Protein AF-A0AA43M7R0-F1 (afdb_monomer)

Secondary structure (DSSP, 8-state):
-----EEEEEEEEEEE-HHHHHHHHHHHHHTT-EEEEEE-SSEEEEEEEETTEEEEEEEEEETTEEEEEEEEEE--HHHHHHHHHHHHHTT-EEEEEEEETTEEEEEEEETTEEEEEEEEETTEEEEEEEPPPSS-HHHHHHHHT--HHHHHHHHHHHHHHHHHHHHHHHHHHT-HHHHHHHHHHHHHHHHHHHHH--

Solvent-accessible surface area (backbone atoms only — not comparable to full-atom values): 10760 Å² total; per-residue (Å²): 141,89,71,82,50,39,34,35,34,36,69,28,40,40,68,36,48,72,65,50,55,54,49,50,54,52,52,44,45,72,77,65,44,55,72,51,72,54,75,58,100,54,38,40,38,40,36,40,48,55,91,93,47,72,49,74,51,53,25,38,58,50,100,85,32,32,33,40,62,46,74,46,80,39,63,47,63,69,61,44,54,49,51,52,50,48,31,38,78,56,39,11,33,30,37,40,37,40,46,49,101,69,35,36,42,38,37,37,30,50,65,33,36,76,42,32,32,35,40,35,47,83,92,46,76,44,80,78,44,66,64,70,73,97,58,53,73,66,55,51,50,50,58,72,71,52,56,63,66,60,51,51,50,52,52,52,50,53,55,47,52,59,41,51,51,52,31,52,54,20,64,75,69,67,39,66,67,54,35,53,55,35,51,56,50,50,59,50,51,54,56,50,49,60,56,73,78,98

pLDDT: mean 89.57, std 9.13, range [34.16, 97.25]

Sequence (198 aa):
MNKNDEVEYCNLELRFDRQDIQNLIKDLIKEGYSLYWSENETVFLISVRTGRKLVKLRFQQIKDGYKLVGDYMIRDARLSEWMEKLIGDMRGHAVVKRFRDRQIIIENIMFGEVIRLVEISGYQQRVLYQKGPLLTDQELTKLFYSVEGEERIRQRRVEVDEELDRLNEALQSGDTALMEACRVKLAGLSRELNRLEW

Mean predicted aligned error: 12.35 Å

Nearest PDB structures (foldseek):
  3c6k-assembly1_A  TM=4.507E-01  e=2.266E-02  Homo sapiens
  3c6k-assembly2_D  TM=4.488E-01  e=1.719E-02  Homo sapiens
  6cnn-assembly1_A  TM=8.441E-01  e=2.102E+00  Homo sapiens
  3c6k-assembly1_B  TM=4.150E-01  e=3.525E-02  Homo sapiens
  6o09-assembly1_H-3  TM=2.732E-01  e=1.989E+00  Arabidopsis thaliana

Radius of gyration: 28.92 Å; Cα contacts (8 Å, |Δi|>4): 293; chains: 1; bounding box: 64×52×74 Å

Structure (mmCIF, N/CA/C/O backbone):
data_AF-A0AA43M7R0-F1
#
_entry.id   AF-A0AA43M7R0-F1
#
loop_
_atom_site.group_PDB
_atom_site.id
_atom_site.type_symbol
_atom_site.label_atom_id
_atom_site.label_alt_id
_atom_site.label_comp_id
_atom_site.label_asym_id
_atom_site.label_entity_id
_atom_site.label_seq_id
_atom_site.pdbx_PDB_ins_code
_atom_site.Cartn_x
_atom_site.Cartn_y
_atom_site.Cartn_z
_atom_site.occupancy
_atom_site.B_iso_or_equiv
_atom_site.auth_seq_id
_atom_site.auth_comp_id
_atom_site.auth_asym_id
_atom_site.auth_atom_id
_atom_site.pdbx_PDB_model_num
ATOM 1 N N . MET A 1 1 ? 29.981 -0.756 -11.822 1.00 34.16 1 MET A N 1
ATOM 2 C CA . MET A 1 1 ? 29.436 -2.026 -11.302 1.00 34.16 1 MET A CA 1
ATOM 3 C C . MET A 1 1 ? 28.169 -2.312 -12.098 1.00 34.16 1 MET A C 1
ATOM 5 O O . MET A 1 1 ? 27.123 -1.786 -11.764 1.00 34.16 1 MET A O 1
ATOM 9 N N . ASN A 1 2 ? 28.303 -2.985 -13.245 1.00 40.34 2 ASN A N 1
ATOM 10 C CA . ASN A 1 2 ? 27.214 -3.207 -14.204 1.00 40.34 2 ASN A CA 1
ATOM 1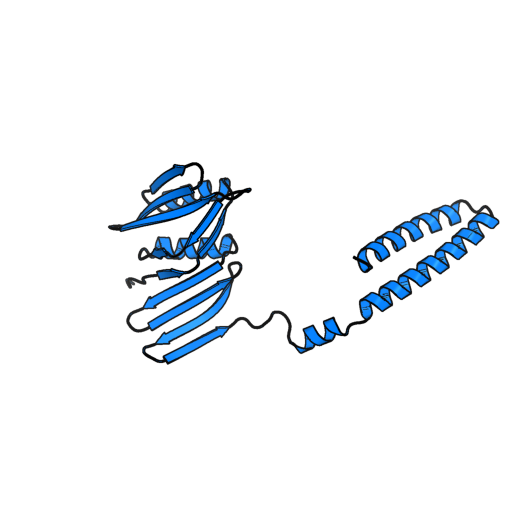1 C C . ASN A 1 2 ? 26.748 -4.659 -14.085 1.00 40.34 2 ASN A C 1
ATOM 13 O O . ASN A 1 2 ? 27.443 -5.558 -14.554 1.00 40.34 2 ASN A O 1
ATOM 17 N N . LYS A 1 3 ? 25.584 -4.881 -13.480 1.00 44.84 3 LYS A N 1
ATOM 18 C CA . LYS A 1 3 ? 24.785 -6.083 -13.712 1.00 44.84 3 LYS A CA 1
ATOM 19 C C . LYS A 1 3 ? 23.426 -5.612 -14.205 1.00 44.84 3 LYS A C 1
ATOM 21 O O . LYS A 1 3 ? 22.840 -4.704 -13.625 1.00 44.84 3 LYS A O 1
ATOM 26 N N . ASN A 1 4 ? 22.994 -6.169 -15.332 1.00 51.75 4 ASN A N 1
ATOM 27 C CA . ASN A 1 4 ? 21.640 -6.013 -15.844 1.00 51.75 4 ASN A CA 1
ATOM 28 C C . ASN A 1 4 ? 20.695 -6.732 -14.873 1.00 51.75 4 ASN A C 1
ATOM 30 O O . ASN A 1 4 ? 20.294 -7.862 -15.139 1.00 51.75 4 ASN A O 1
ATOM 34 N N . ASP A 1 5 ? 20.407 -6.111 -13.733 1.00 69.06 5 ASP A N 1
ATOM 35 C CA . ASP A 1 5 ? 19.387 -6.587 -12.810 1.00 69.06 5 ASP A CA 1
ATOM 36 C C . ASP A 1 5 ? 18.040 -6.285 -13.484 1.00 69.06 5 ASP A C 1
ATOM 38 O O . ASP A 1 5 ? 17.561 -5.153 -13.512 1.00 69.06 5 ASP A O 1
ATOM 42 N N . GLU A 1 6 ? 17.482 -7.295 -14.149 1.00 86.81 6 GLU A N 1
ATOM 43 C CA . GLU A 1 6 ? 16.109 -7.249 -14.638 1.00 86.81 6 GLU A CA 1
ATOM 44 C C . GLU A 1 6 ? 15.188 -7.397 -13.428 1.00 86.81 6 GLU A C 1
ATOM 46 O O . GLU A 1 6 ? 15.349 -8.319 -12.620 1.00 86.81 6 GLU A O 1
ATOM 51 N N . VAL A 1 7 ? 14.251 -6.461 -13.291 1.00 93.44 7 VAL A N 1
ATOM 52 C CA . VAL A 1 7 ? 13.295 -6.435 -12.189 1.00 93.44 7 VAL A CA 1
ATOM 53 C C . VAL A 1 7 ? 11.891 -6.565 -12.755 1.00 93.44 7 VAL A C 1
ATOM 55 O O . VAL A 1 7 ? 11.470 -5.810 -13.635 1.00 93.44 7 VAL A O 1
ATOM 58 N N . GLU A 1 8 ? 11.175 -7.568 -12.268 1.00 95.00 8 GLU A N 1
ATOM 59 C CA . GLU A 1 8 ? 9.773 -7.800 -12.576 1.00 95.00 8 GLU A CA 1
ATOM 60 C C . GLU A 1 8 ? 8.930 -7.396 -11.367 1.00 95.00 8 GLU A C 1
ATOM 62 O O . GLU A 1 8 ? 9.109 -7.909 -10.266 1.00 95.00 8 GLU A O 1
ATOM 67 N N . TYR A 1 9 ? 8.000 -6.479 -11.582 1.00 96.00 9 TYR A N 1
ATOM 68 C CA . TYR A 1 9 ? 6.977 -6.089 -10.626 1.00 96.00 9 TYR A CA 1
ATOM 69 C C . TYR A 1 9 ? 5.710 -6.842 -11.004 1.00 96.00 9 TYR A C 1
ATOM 71 O O . TYR A 1 9 ? 5.153 -6.578 -12.065 1.00 96.00 9 TYR A O 1
ATOM 79 N N . CYS A 1 10 ? 5.269 -7.776 -10.170 1.00 95.81 10 CYS A N 1
ATOM 80 C CA . CYS A 1 10 ? 4.019 -8.504 -10.354 1.00 95.81 10 CYS A CA 1
ATOM 81 C C . CYS A 1 10 ? 2.943 -7.982 -9.407 1.00 95.81 10 CYS A C 1
ATOM 83 O O . CYS A 1 10 ? 3.246 -7.625 -8.265 1.00 95.81 10 CYS A O 1
ATOM 85 N N . ASN A 1 11 ? 1.684 -8.016 -9.850 1.00 94.12 11 ASN A N 1
ATOM 86 C CA . ASN A 1 11 ? 0.530 -7.557 -9.071 1.00 94.12 11 ASN A CA 1
ATOM 87 C C . ASN A 1 11 ? 0.761 -6.165 -8.462 1.00 94.12 11 ASN A C 1
ATOM 89 O O . ASN A 1 11 ? 0.397 -5.919 -7.311 1.00 94.12 11 ASN A O 1
ATOM 93 N N . LEU A 1 12 ? 1.416 -5.275 -9.217 1.00 96.00 12 LEU A N 1
ATOM 94 C CA . LEU A 1 12 ? 1.645 -3.911 -8.770 1.00 96.00 12 LEU A CA 1
ATOM 95 C C . LEU A 1 12 ? 0.286 -3.244 -8.581 1.00 96.00 12 LEU A C 1
ATOM 97 O O . LEU A 1 12 ? -0.546 -3.282 -9.484 1.00 96.00 12 LEU A O 1
ATOM 101 N N . GLU A 1 13 ? 0.077 -2.626 -7.429 1.00 95.31 13 GLU A N 1
ATOM 102 C CA . GLU A 1 13 ? -1.087 -1.809 -7.131 1.00 95.31 13 GLU A CA 1
ATOM 103 C C . GLU A 1 13 ? -0.632 -0.523 -6.448 1.00 95.31 13 GLU A C 1
ATOM 105 O O . GLU A 1 13 ? -0.168 -0.530 -5.306 1.00 95.31 13 GLU A O 1
ATOM 110 N N . LEU A 1 14 ? -0.803 0.586 -7.166 1.00 95.19 14 LEU A N 1
ATOM 111 C CA . LEU A 1 14 ? -0.555 1.938 -6.677 1.00 95.19 14 LEU A CA 1
ATOM 112 C C . LEU A 1 14 ? -1.767 2.818 -6.972 1.00 95.19 14 LEU A C 1
ATOM 114 O O . LEU A 1 14 ? -2.387 2.693 -8.033 1.00 95.19 14 LEU A O 1
ATOM 118 N N . ARG A 1 15 ? -2.105 3.703 -6.034 1.00 94.50 15 ARG A N 1
ATOM 119 C CA . ARG A 1 15 ? -3.196 4.675 -6.164 1.00 94.50 15 ARG A CA 1
ATOM 120 C C . ARG A 1 15 ? -2.611 6.073 -6.220 1.00 94.50 15 ARG A C 1
ATOM 122 O O . A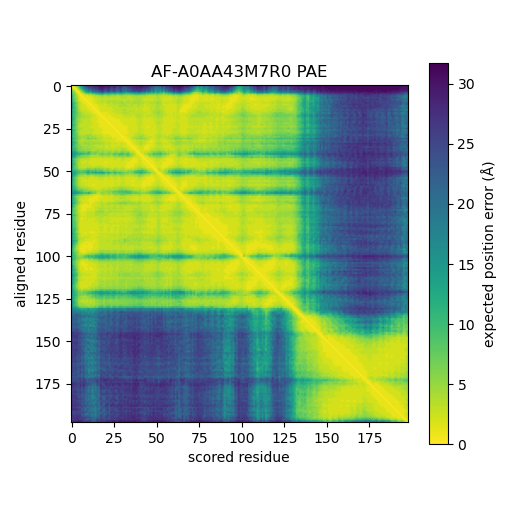RG A 1 15 ? -1.690 6.364 -5.474 1.00 94.50 15 ARG A O 1
ATOM 129 N N . PHE A 1 16 ? -3.162 6.895 -7.097 1.00 93.69 16 PHE A N 1
ATOM 130 C CA . PHE A 1 16 ? -2.693 8.240 -7.391 1.00 93.69 16 PHE A CA 1
ATOM 131 C C . PHE A 1 16 ? -3.886 9.180 -7.419 1.00 93.69 16 PHE A C 1
ATOM 133 O O . PHE A 1 16 ? -4.934 8.832 -7.972 1.00 93.69 16 PHE A O 1
ATOM 140 N N . ASP A 1 17 ? -3.711 10.389 -6.914 1.00 93.12 17 ASP A N 1
ATOM 141 C CA . ASP A 1 17 ? -4.549 11.506 -7.315 1.00 93.12 17 ASP A CA 1
ATOM 142 C C . ASP A 1 17 ? -4.031 12.135 -8.632 1.00 93.12 17 ASP A C 1
ATOM 144 O O . ASP A 1 17 ? -3.088 11.660 -9.280 1.00 93.12 17 ASP A O 1
ATOM 148 N N . ARG A 1 18 ? -4.684 13.207 -9.094 1.00 90.62 18 ARG A N 1
ATOM 149 C CA . ARG A 1 18 ? -4.266 13.911 -10.318 1.00 90.62 18 ARG A CA 1
ATOM 150 C C . ARG A 1 18 ? -2.919 14.623 -10.145 1.00 90.62 18 ARG A C 1
ATOM 152 O O . ARG A 1 18 ? -2.161 14.715 -11.114 1.00 90.62 18 ARG A O 1
ATOM 159 N N . GLN A 1 19 ? -2.642 15.155 -8.958 1.00 92.25 19 GLN A N 1
ATOM 160 C CA . GLN A 1 19 ? -1.407 15.868 -8.650 1.00 92.25 19 GLN A CA 1
ATOM 161 C C . GLN A 1 19 ? -0.218 14.903 -8.637 1.00 92.25 19 GLN A C 1
ATOM 163 O O . GLN A 1 19 ? 0.838 15.236 -9.177 1.00 92.25 19 GLN A O 1
ATOM 168 N N . ASP A 1 20 ? -0.413 13.693 -8.123 1.00 92.25 20 ASP A N 1
ATOM 169 C CA . ASP A 1 20 ? 0.579 12.632 -8.102 1.00 92.25 20 ASP A CA 1
ATOM 170 C C . ASP A 1 20 ? 1.010 12.253 -9.516 1.00 92.25 20 ASP A C 1
ATOM 172 O O . ASP A 1 20 ? 2.205 12.194 -9.782 1.00 92.25 20 ASP A O 1
ATOM 176 N N . ILE A 1 21 ? 0.077 12.085 -10.466 1.00 92.19 21 ILE A N 1
ATOM 177 C CA . ILE A 1 21 ? 0.427 11.823 -11.876 1.00 92.19 21 ILE A CA 1
ATOM 178 C C . ILE A 1 21 ? 1.248 12.972 -12.473 1.00 92.19 21 ILE A C 1
ATOM 180 O O . ILE A 1 21 ? 2.206 12.740 -13.213 1.00 92.19 21 ILE A O 1
ATOM 184 N N . GLN A 1 22 ? 0.898 14.224 -12.176 1.00 92.38 22 GLN A N 1
ATOM 185 C CA . GLN A 1 22 ? 1.671 15.364 -12.673 1.00 92.38 22 GLN A CA 1
ATOM 186 C C . GLN A 1 22 ? 3.082 15.395 -12.079 1.00 92.38 22 GLN A C 1
ATOM 188 O O . GLN A 1 22 ? 4.042 15.677 -12.799 1.00 92.38 22 GLN A O 1
ATOM 193 N N . ASN A 1 23 ? 3.211 15.102 -10.785 1.00 92.69 23 ASN A N 1
ATOM 194 C CA . ASN A 1 23 ? 4.498 15.008 -10.104 1.00 92.69 23 ASN A CA 1
ATOM 195 C C . ASN A 1 23 ? 5.326 13.851 -10.673 1.00 92.69 23 ASN A C 1
ATOM 197 O O . ASN A 1 23 ? 6.484 14.053 -11.018 1.00 92.69 23 ASN A O 1
ATOM 201 N N . LEU A 1 24 ? 4.695 12.703 -10.922 1.00 91.69 24 LEU A N 1
ATOM 202 C CA . LEU A 1 24 ? 5.290 11.537 -11.569 1.00 91.69 24 LEU A CA 1
ATOM 203 C C . LEU A 1 24 ? 5.946 11.894 -12.908 1.00 91.69 24 LEU A C 1
ATOM 205 O O . LEU A 1 24 ? 7.096 11.544 -13.165 1.00 91.69 24 LEU A O 1
ATOM 209 N N . ILE A 1 25 ? 5.218 12.612 -13.768 1.00 93.00 25 ILE A N 1
ATOM 210 C CA . ILE A 1 25 ? 5.717 13.045 -15.079 1.00 93.00 25 ILE A CA 1
ATOM 211 C C . ILE A 1 25 ? 6.896 14.009 -14.907 1.00 93.00 25 ILE A C 1
ATOM 213 O O . ILE A 1 25 ? 7.907 13.862 -15.595 1.00 93.00 25 ILE A O 1
ATOM 217 N N . LYS A 1 26 ? 6.793 14.976 -13.985 1.00 93.81 26 LYS A N 1
ATOM 218 C CA . LYS A 1 26 ? 7.876 15.930 -13.696 1.00 93.81 26 LYS A CA 1
ATOM 219 C C . LYS A 1 26 ? 9.136 15.223 -13.205 1.00 93.81 26 LYS A C 1
ATOM 221 O O . LYS A 1 26 ? 10.218 15.536 -13.697 1.00 93.81 26 LYS A O 1
ATOM 22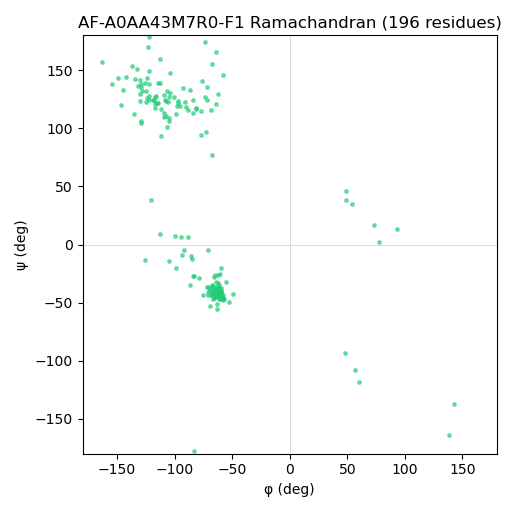6 N N . ASP A 1 27 ? 8.997 14.272 -12.289 1.00 91.50 27 ASP A N 1
ATOM 227 C CA . ASP A 1 27 ? 10.116 13.523 -11.723 1.00 91.50 27 ASP A CA 1
ATOM 228 C C . ASP A 1 27 ? 10.802 12.674 -12.793 1.00 91.50 27 ASP A C 1
ATOM 230 O O . ASP A 1 27 ? 12.019 12.741 -12.947 1.00 91.50 27 ASP A O 1
ATOM 234 N N . LEU A 1 28 ? 10.032 11.967 -13.624 1.00 91.81 28 LEU A N 1
ATOM 235 C CA . LEU A 1 28 ? 10.583 11.198 -14.740 1.00 91.81 28 LEU A CA 1
ATOM 236 C C . LEU A 1 28 ? 11.323 12.089 -15.761 1.00 91.81 28 LEU A C 1
ATOM 238 O O . LEU A 1 28 ? 12.385 11.708 -16.253 1.00 91.81 28 LEU A O 1
ATOM 242 N N . ILE A 1 29 ? 10.812 13.287 -16.068 1.00 92.19 29 ILE A N 1
ATOM 243 C CA . ILE A 1 29 ? 11.517 14.247 -16.940 1.00 92.19 29 ILE A CA 1
ATOM 244 C C . ILE A 1 29 ? 12.804 14.740 -16.271 1.00 92.19 29 ILE A C 1
ATOM 246 O O . ILE A 1 29 ? 13.839 14.831 -16.932 1.00 92.19 29 ILE A O 1
ATOM 250 N N . LYS A 1 30 ? 12.759 15.043 -14.969 1.00 91.88 30 LYS A N 1
ATOM 251 C CA . LYS A 1 30 ? 13.912 15.518 -14.191 1.00 91.88 30 LYS A CA 1
ATOM 252 C C . LYS A 1 30 ? 15.034 14.477 -14.128 1.00 91.88 30 LYS A C 1
ATOM 254 O O . LYS A 1 30 ? 16.200 14.847 -14.224 1.00 91.88 30 LYS A O 1
ATOM 259 N N . GLU A 1 31 ? 14.682 13.197 -14.050 1.00 87.44 31 GLU A N 1
ATOM 260 C CA . GLU A 1 31 ? 15.613 12.062 -14.149 1.00 87.44 31 GLU A CA 1
ATOM 261 C C . GLU A 1 31 ? 16.168 11.844 -15.575 1.00 87.44 31 GLU A C 1
ATOM 263 O O . GLU A 1 31 ? 17.059 11.019 -15.793 1.00 87.44 31 GLU A O 1
ATOM 268 N N . GLY A 1 32 ? 15.682 12.612 -16.558 1.00 89.62 32 GLY A N 1
ATOM 269 C CA . GLY A 1 32 ? 16.186 12.639 -17.930 1.00 89.62 32 GLY A CA 1
ATOM 270 C C . GLY A 1 32 ? 15.459 11.704 -18.897 1.00 89.62 32 GLY A C 1
ATOM 271 O O . GLY A 1 32 ? 15.951 11.474 -20.006 1.00 89.62 32 GLY A O 1
ATOM 272 N N . TYR A 1 33 ? 14.298 11.155 -18.524 1.00 92.88 33 TYR A N 1
ATOM 273 C CA . TYR A 1 33 ? 13.533 10.297 -19.426 1.00 92.88 33 TYR A CA 1
ATOM 274 C C . TYR A 1 33 ? 12.790 11.096 -20.494 1.00 92.88 33 TYR A C 1
ATOM 276 O O . TYR A 1 33 ? 12.175 12.130 -20.241 1.00 92.88 33 TYR A O 1
ATOM 284 N N . SER A 1 34 ? 12.774 10.548 -21.710 1.00 92.44 34 SER A N 1
ATOM 285 C CA . SER A 1 34 ? 11.848 10.983 -22.755 1.00 92.44 34 SER A CA 1
ATOM 286 C C . SER A 1 34 ? 10.514 10.264 -22.583 1.00 92.44 34 SER A C 1
ATOM 288 O O . SER A 1 34 ? 10.470 9.028 -22.569 1.00 92.44 34 SER A O 1
ATOM 290 N N . LEU A 1 35 ? 9.437 11.038 -22.475 1.00 94.56 35 LEU A N 1
ATOM 291 C CA . LEU A 1 35 ? 8.097 10.542 -22.185 1.00 94.56 35 LEU A CA 1
ATOM 292 C C . LEU A 1 35 ? 7.113 10.932 -23.285 1.00 94.56 35 LEU A C 1
ATOM 294 O O . LEU A 1 35 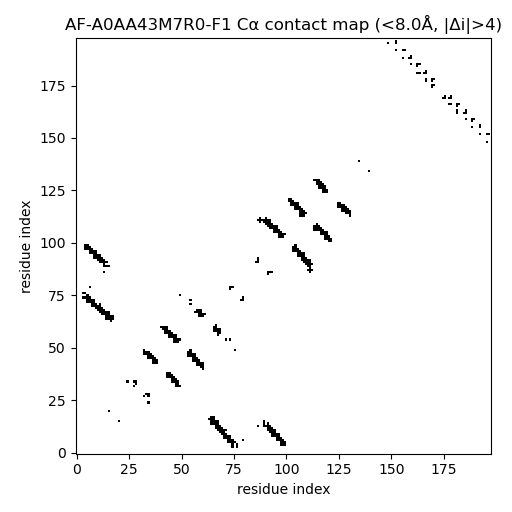? 7.221 11.997 -23.887 1.00 94.56 35 LEU A O 1
ATOM 298 N N . TYR A 1 36 ? 6.112 10.086 -23.483 1.00 94.62 36 TYR A N 1
ATOM 299 C CA . TYR A 1 36 ? 4.879 10.423 -24.184 1.00 94.62 36 TYR A CA 1
ATOM 300 C C . TYR A 1 36 ? 3.707 9.992 -23.310 1.00 94.62 36 TYR A C 1
ATOM 302 O O . TYR A 1 36 ? 3.734 8.882 -22.779 1.00 94.62 36 TYR A O 1
ATOM 310 N N . TRP A 1 37 ? 2.681 10.826 -23.166 1.00 94.56 37 TRP A N 1
ATOM 311 C CA . TRP A 1 37 ? 1.471 10.442 -22.449 1.00 94.56 37 TRP A CA 1
ATOM 312 C C . TRP A 1 37 ? 0.212 10.802 -23.228 1.00 94.56 37 TRP A C 1
ATOM 314 O O . TRP A 1 37 ? 0.193 11.750 -24.013 1.00 94.56 37 TRP A O 1
ATOM 324 N N . SER A 1 38 ? -0.836 10.019 -23.005 1.00 93.44 38 SER A N 1
ATOM 325 C CA . SER A 1 38 ? -2.161 10.215 -23.588 1.00 93.44 38 SER A CA 1
ATOM 326 C C . SER A 1 38 ? -3.223 9.857 -22.559 1.00 93.44 38 SER A C 1
ATOM 328 O O . SER A 1 38 ? -3.047 8.912 -21.787 1.00 93.44 38 SER A O 1
ATOM 330 N N . GLU A 1 39 ? -4.328 10.587 -22.567 1.00 92.94 39 GLU A N 1
ATOM 331 C CA . GLU A 1 39 ? -5.453 10.375 -21.662 1.00 92.94 39 GLU A CA 1
ATOM 332 C C . GLU A 1 39 ? -6.732 10.174 -22.474 1.00 92.94 39 GLU A C 1
ATOM 334 O O . GLU A 1 39 ? -7.024 10.946 -23.387 1.00 92.94 39 GLU A O 1
ATOM 339 N N . ASN A 1 40 ? -7.476 9.131 -22.117 1.00 91.12 40 ASN A N 1
ATOM 340 C CA . ASN A 1 40 ? -8.799 8.817 -22.642 1.00 91.12 40 ASN A CA 1
ATOM 341 C C . ASN A 1 40 ? -9.789 8.759 -21.459 1.00 91.12 40 ASN A C 1
ATOM 343 O O . ASN A 1 40 ? -9.375 8.849 -20.307 1.00 91.12 40 ASN A O 1
ATOM 347 N N . GLU A 1 41 ? -11.080 8.519 -21.717 1.00 86.12 41 GLU A N 1
ATOM 348 C CA . GLU A 1 41 ? -12.136 8.518 -20.680 1.00 86.12 41 GLU A CA 1
ATOM 349 C C . GLU A 1 41 ? -11.953 7.502 -19.538 1.00 86.12 41 GLU A C 1
ATOM 351 O O . GLU A 1 41 ? -12.578 7.642 -18.495 1.00 86.12 41 GLU A O 1
ATOM 356 N N . THR A 1 42 ? -11.154 6.449 -19.726 1.00 89.44 42 THR A N 1
ATOM 357 C CA . THR A 1 42 ? -10.989 5.382 -18.719 1.00 89.44 42 THR A CA 1
ATOM 358 C C . THR A 1 42 ? -9.540 5.121 -18.333 1.00 89.44 42 THR A C 1
ATOM 360 O O . THR A 1 42 ? -9.274 4.403 -17.365 1.00 89.44 42 THR A O 1
ATOM 363 N N . VAL A 1 43 ? -8.583 5.655 -19.096 1.00 92.88 43 VAL A N 1
ATOM 364 C CA . VAL A 1 43 ? -7.170 5.294 -18.982 1.00 92.88 43 VAL A CA 1
ATOM 365 C C . VAL A 1 43 ? -6.285 6.503 -19.240 1.00 92.88 43 VAL A C 1
ATOM 367 O O . VAL A 1 43 ? -6.414 7.178 -20.259 1.00 92.88 43 VAL A O 1
ATOM 370 N N . PHE A 1 44 ? -5.305 6.684 -18.362 1.00 94.50 44 PHE A N 1
ATOM 371 C CA . PHE A 1 44 ? -4.151 7.546 -18.572 1.00 94.50 44 PHE A CA 1
ATOM 372 C C . PHE A 1 44 ? -2.933 6.662 -18.862 1.00 94.50 44 PHE A C 1
ATOM 374 O O . PHE A 1 44 ? -2.637 5.725 -18.121 1.00 94.50 44 PHE A O 1
ATOM 381 N N . LEU A 1 45 ? -2.230 6.906 -19.963 1.00 94.88 45 LEU A N 1
ATOM 382 C CA . LEU A 1 45 ? -1.089 6.100 -20.398 1.00 94.88 45 LEU A CA 1
ATOM 383 C C . LEU A 1 45 ? 0.176 6.951 -20.387 1.00 94.88 45 LEU A C 1
ATOM 385 O O . LEU A 1 45 ? 0.212 7.982 -21.049 1.00 94.88 45 LEU A O 1
ATOM 389 N N . ILE A 1 46 ? 1.232 6.481 -19.721 1.00 95.06 46 ILE A N 1
ATOM 390 C CA . ILE A 1 46 ? 2.572 7.080 -19.780 1.00 95.06 46 ILE A CA 1
ATOM 391 C C . ILE A 1 46 ? 3.523 6.079 -20.417 1.00 95.06 46 ILE A C 1
ATOM 393 O O . ILE A 1 46 ? 3.706 4.965 -19.938 1.00 95.06 46 ILE A O 1
ATOM 397 N N . SER A 1 47 ? 4.147 6.484 -21.510 1.00 95.12 47 SER A N 1
ATOM 398 C CA . SER A 1 47 ? 5.161 5.716 -22.217 1.00 95.12 47 SER A CA 1
ATOM 399 C C . SER A 1 47 ? 6.541 6.301 -21.924 1.00 95.12 47 SER A C 1
ATOM 401 O O . SER A 1 47 ? 6.870 7.385 -22.402 1.00 95.12 47 SER A O 1
ATOM 403 N N . VAL A 1 48 ? 7.342 5.575 -21.146 1.00 94.12 48 VAL A N 1
ATOM 404 C CA . VAL A 1 48 ? 8.702 5.940 -20.729 1.00 94.12 48 VAL A CA 1
ATOM 405 C C . VAL A 1 48 ? 9.714 5.267 -21.649 1.00 94.12 48 VAL A C 1
ATOM 407 O O . VAL A 1 48 ? 9.738 4.038 -21.764 1.00 94.12 48 VAL A O 1
ATOM 410 N N . ARG A 1 49 ? 10.566 6.044 -22.323 1.00 91.94 49 ARG A N 1
ATOM 411 C CA . ARG A 1 49 ? 11.631 5.487 -23.165 1.00 91.94 49 ARG A CA 1
ATOM 412 C C . ARG A 1 49 ? 12.857 5.154 -22.318 1.00 91.94 49 ARG A C 1
ATOM 414 O O . ARG A 1 49 ? 13.548 6.051 -21.850 1.00 91.94 49 ARG A O 1
ATOM 421 N N . THR A 1 50 ? 13.166 3.867 -22.196 1.00 86.31 50 THR A N 1
ATOM 422 C CA . THR A 1 50 ? 14.344 3.351 -21.484 1.00 86.31 50 THR A CA 1
ATOM 423 C C . THR A 1 50 ? 15.311 2.726 -22.490 1.00 86.31 50 THR A C 1
ATOM 425 O O . THR A 1 50 ? 15.163 1.564 -22.896 1.00 86.31 50 THR A O 1
ATOM 428 N N . GLY A 1 51 ? 16.274 3.512 -22.976 1.00 81.88 51 GLY A N 1
ATOM 429 C CA . GLY A 1 51 ? 17.210 3.086 -24.020 1.00 81.88 51 GLY A CA 1
ATOM 430 C C . GLY A 1 51 ? 16.498 2.621 -25.301 1.00 81.88 51 GLY A C 1
ATOM 431 O O . GLY A 1 51 ? 15.959 3.432 -26.058 1.00 81.88 51 GLY A O 1
ATOM 432 N N . ARG A 1 52 ? 16.507 1.302 -25.559 1.00 77.38 52 ARG A N 1
ATOM 433 C CA . ARG A 1 52 ? 15.886 0.673 -26.747 1.00 77.38 52 ARG A CA 1
ATOM 434 C C . ARG A 1 52 ? 14.448 0.186 -26.538 1.00 77.38 52 ARG A C 1
ATOM 436 O O . ARG A 1 52 ? 13.821 -0.226 -27.508 1.00 77.38 52 ARG A O 1
ATOM 443 N N . LYS A 1 53 ? 13.933 0.189 -25.307 1.00 85.62 53 LYS A N 1
ATOM 444 C CA . LYS A 1 53 ? 12.574 -0.275 -24.990 1.00 85.62 53 LYS A CA 1
ATOM 445 C C . LYS A 1 53 ? 11.688 0.888 -24.546 1.00 85.62 53 LYS A C 1
ATOM 447 O O . LYS A 1 53 ? 12.177 1.941 -24.142 1.00 85.62 53 LYS A O 1
ATOM 452 N N . LEU A 1 54 ? 10.380 0.676 -24.642 1.00 90.00 54 LEU A N 1
ATOM 453 C CA . LEU A 1 54 ? 9.354 1.595 -24.167 1.00 90.00 54 LEU A CA 1
ATOM 454 C C . LEU A 1 54 ? 8.561 0.888 -23.065 1.00 90.00 54 LEU A C 1
ATOM 456 O O . LEU A 1 54 ? 7.932 -0.137 -23.331 1.00 90.00 54 LEU A O 1
ATOM 460 N N . VAL A 1 55 ? 8.604 1.422 -21.849 1.00 91.88 55 VAL A N 1
ATOM 461 C CA . VAL A 1 55 ? 7.798 0.943 -20.721 1.00 91.88 55 VAL A CA 1
ATOM 462 C C . VAL A 1 55 ? 6.491 1.726 -20.722 1.00 91.88 55 VAL A C 1
ATOM 464 O O . VAL A 1 55 ? 6.504 2.953 -20.697 1.00 91.88 55 VAL A O 1
ATOM 467 N N . LYS A 1 56 ? 5.356 1.031 -20.796 1.00 93.25 56 LYS A N 1
ATOM 468 C CA . LYS A 1 56 ? 4.026 1.650 -20.855 1.00 93.25 56 LYS A CA 1
ATOM 469 C C . LYS A 1 56 ? 3.314 1.480 -19.518 1.00 93.25 56 LYS A C 1
ATOM 471 O O . LYS A 1 56 ? 2.768 0.414 -19.267 1.00 93.25 56 LYS A O 1
ATOM 476 N N . LEU A 1 57 ? 3.305 2.521 -18.695 1.00 94.12 57 LEU A N 1
ATOM 477 C CA . LEU A 1 57 ? 2.569 2.578 -17.435 1.00 94.12 57 LEU A CA 1
ATOM 478 C C . LEU A 1 57 ? 1.106 2.923 -17.724 1.00 94.12 57 LEU A C 1
ATOM 480 O O . LEU A 1 57 ? 0.816 3.978 -18.294 1.00 94.12 57 LEU A O 1
ATOM 484 N N . ARG A 1 58 ? 0.190 2.014 -17.378 1.00 94.69 58 ARG A N 1
ATOM 485 C CA . ARG A 1 58 ? -1.242 2.153 -17.664 1.00 94.69 58 ARG A CA 1
ATOM 486 C C . ARG A 1 58 ? -2.018 2.406 -16.379 1.00 94.69 58 ARG A C 1
ATOM 488 O O . ARG A 1 58 ? -2.221 1.495 -15.582 1.00 94.69 58 ARG A O 1
ATOM 495 N N . PHE A 1 59 ? -2.514 3.622 -16.236 1.00 95.31 59 PHE A N 1
ATOM 496 C CA . PHE A 1 59 ? -3.313 4.045 -15.100 1.00 95.31 59 PHE A CA 1
ATOM 497 C C . PHE A 1 59 ? -4.792 3.952 -15.463 1.00 95.31 59 PHE A C 1
ATOM 499 O O . PHE A 1 59 ? -5.232 4.542 -16.446 1.00 95.31 59 PHE A O 1
ATOM 506 N N . GLN A 1 60 ? -5.559 3.200 -14.688 1.00 94.56 60 GLN A N 1
ATOM 507 C CA . GLN A 1 60 ? -7.009 3.119 -14.816 1.00 94.56 60 GLN A CA 1
ATOM 508 C C . GLN A 1 60 ? -7.641 4.242 -14.002 1.00 94.56 60 GLN A C 1
ATOM 510 O O . GLN A 1 60 ? -7.262 4.445 -12.848 1.00 94.56 60 GLN A O 1
ATOM 515 N N . GLN A 1 61 ? -8.593 4.963 -14.582 1.00 92.31 61 GLN A N 1
ATOM 516 C CA . GLN A 1 61 ? -9.338 5.979 -13.852 1.00 92.31 61 GLN A CA 1
ATOM 517 C C . GLN A 1 61 ? -10.309 5.315 -12.866 1.00 92.31 61 GLN A C 1
ATOM 519 O O . GLN A 1 61 ? -11.001 4.351 -13.198 1.00 92.31 61 GLN A O 1
ATOM 524 N N . ILE A 1 62 ? -10.352 5.833 -11.643 1.00 91.94 62 ILE A N 1
ATOM 525 C CA . ILE A 1 62 ? -11.291 5.453 -10.582 1.00 91.94 62 ILE A CA 1
ATOM 526 C C . ILE A 1 62 ? -12.061 6.702 -10.128 1.00 91.94 62 ILE A C 1
ATOM 528 O O . ILE A 1 62 ? -11.712 7.811 -10.527 1.00 91.94 62 ILE A O 1
ATOM 532 N N . LYS A 1 63 ? -13.112 6.540 -9.307 1.00 84.06 63 LYS A N 1
ATOM 533 C CA . LYS A 1 63 ? -13.986 7.659 -8.887 1.00 84.06 63 LYS A CA 1
ATOM 534 C C . LYS A 1 63 ? -13.207 8.879 -8.374 1.00 84.06 63 LYS A C 1
ATOM 536 O O . LYS A 1 63 ? -13.516 9.986 -8.790 1.00 84.06 63 LYS A O 1
ATOM 541 N N . ASP A 1 64 ? -12.173 8.643 -7.566 1.00 83.44 64 ASP A N 1
ATOM 542 C CA . ASP A 1 64 ? -11.387 9.693 -6.904 1.00 83.44 64 ASP A CA 1
ATOM 543 C C . ASP A 1 64 ? -9.896 9.654 -7.290 1.00 83.44 64 ASP A C 1
ATOM 545 O O . ASP A 1 64 ? -9.023 9.840 -6.447 1.00 83.44 64 ASP A O 1
ATOM 549 N N . GLY A 1 65 ? -9.578 9.371 -8.560 1.00 91.81 65 GLY A N 1
ATOM 550 C CA . GLY A 1 65 ? -8.199 9.438 -9.056 1.00 91.81 65 GLY A CA 1
ATOM 551 C C . GLY A 1 65 ? -7.848 8.345 -10.055 1.00 91.81 65 GLY A C 1
ATOM 552 O O . GLY A 1 65 ? -8.622 8.025 -10.957 1.00 91.81 65 GLY A O 1
ATOM 553 N N . TYR A 1 66 ? -6.663 7.765 -9.895 1.00 94.31 66 TYR A N 1
ATOM 554 C CA . TYR A 1 66 ? -6.099 6.787 -10.813 1.00 94.31 66 TYR A CA 1
ATOM 555 C C . TYR A 1 66 ? -5.451 5.620 -10.077 1.00 94.31 66 TYR A C 1
ATOM 557 O O . TYR A 1 66 ? -4.961 5.743 -8.956 1.00 94.31 66 TYR A O 1
ATOM 565 N N . LYS A 1 67 ? -5.408 4.469 -10.742 1.00 94.44 67 LYS A N 1
ATOM 566 C CA . LYS A 1 67 ? -4.788 3.254 -10.225 1.00 94.44 67 LYS A CA 1
ATOM 567 C C . LYS A 1 67 ? -3.831 2.667 -11.255 1.00 94.44 67 LYS A C 1
ATOM 569 O O . LYS A 1 67 ? -4.246 2.360 -12.370 1.00 94.44 67 LYS A O 1
ATOM 574 N N . LEU A 1 68 ? -2.569 2.472 -10.889 1.00 95.25 68 LEU A N 1
ATOM 575 C CA . LEU A 1 68 ? -1.625 1.691 -11.688 1.00 95.25 68 LEU A CA 1
ATOM 576 C C . LEU A 1 68 ? -1.739 0.233 -11.256 1.00 95.25 68 LEU A C 1
ATOM 578 O O . LEU A 1 68 ? -1.449 -0.086 -10.103 1.00 95.25 68 LEU A O 1
ATOM 582 N N . VAL A 1 69 ? -2.180 -0.629 -12.175 1.00 93.50 69 VAL A N 1
ATOM 583 C CA . VAL A 1 69 ? -2.286 -2.073 -11.933 1.00 93.50 69 VAL A CA 1
ATOM 584 C C . VAL A 1 69 ? -1.619 -2.859 -13.040 1.00 93.50 69 VAL A C 1
ATOM 586 O O . VAL A 1 69 ? -1.789 -2.535 -14.217 1.00 93.50 69 VAL A O 1
ATOM 589 N N . GLY A 1 70 ? -0.900 -3.909 -12.661 1.00 92.81 70 GLY A N 1
ATOM 590 C CA . GLY A 1 70 ? -0.451 -4.946 -13.581 1.00 92.81 70 GLY A CA 1
ATOM 591 C C . GLY A 1 70 ? 0.976 -5.394 -13.329 1.00 92.81 70 GLY A C 1
ATOM 592 O O . GLY A 1 70 ? 1.558 -5.113 -12.282 1.00 92.81 70 GLY A O 1
ATOM 593 N N . ASP A 1 71 ? 1.520 -6.075 -14.332 1.00 95.19 71 ASP A N 1
ATOM 594 C CA . ASP A 1 71 ? 2.868 -6.617 -14.293 1.00 95.19 71 ASP A CA 1
ATOM 595 C C . ASP A 1 71 ? 3.797 -5.791 -15.186 1.00 95.19 71 ASP A C 1
ATOM 597 O O . ASP A 1 71 ? 3.478 -5.493 -16.343 1.00 95.19 71 ASP A O 1
ATOM 601 N N . TYR A 1 72 ? 4.957 -5.415 -14.652 1.00 93.69 72 TYR A N 1
ATOM 602 C CA . TYR A 1 72 ? 5.927 -4.557 -15.325 1.00 93.69 72 TYR A CA 1
ATOM 603 C C . TYR A 1 72 ? 7.316 -5.170 -15.260 1.00 93.69 72 TYR A C 1
ATOM 605 O O . TYR A 1 72 ? 7.815 -5.498 -14.191 1.00 93.69 72 TYR A O 1
ATOM 613 N N . MET A 1 73 ? 7.975 -5.265 -16.411 1.00 92.00 73 MET A N 1
ATOM 614 C CA . MET A 1 73 ? 9.358 -5.720 -16.509 1.00 92.00 73 MET A CA 1
ATOM 615 C C . MET A 1 73 ? 10.257 -4.538 -16.863 1.00 92.00 73 MET A C 1
ATOM 617 O O . MET A 1 73 ? 10.162 -3.977 -17.960 1.00 92.00 73 MET A O 1
ATOM 621 N N . ILE A 1 74 ? 11.122 -4.155 -15.927 1.00 91.12 74 ILE A N 1
ATOM 622 C CA . ILE A 1 74 ? 11.989 -2.982 -16.019 1.00 91.12 74 ILE A CA 1
ATOM 623 C C . ILE A 1 74 ? 13.445 -3.448 -15.971 1.00 91.12 74 ILE A C 1
ATOM 625 O O . ILE A 1 74 ? 13.869 -4.157 -15.066 1.00 91.12 74 ILE A O 1
ATOM 629 N N . ARG A 1 75 ? 14.218 -3.060 -16.988 1.00 89.19 75 ARG A N 1
ATOM 630 C CA . ARG A 1 75 ? 15.665 -3.341 -17.079 1.00 89.19 75 ARG A CA 1
ATOM 631 C C . ARG A 1 75 ? 16.527 -2.124 -16.778 1.00 89.19 75 ARG A C 1
ATOM 633 O O . ARG A 1 75 ? 17.740 -2.243 -16.662 1.00 89.19 75 ARG A O 1
ATO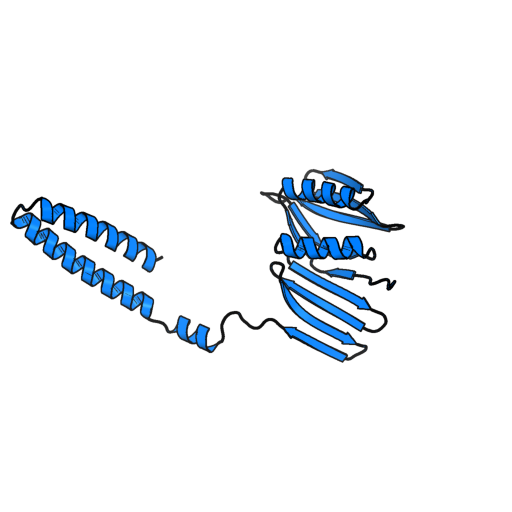M 640 N N . ASP A 1 76 ? 15.909 -0.950 -16.762 1.00 89.19 76 ASP A N 1
ATOM 641 C CA . ASP A 1 76 ? 16.599 0.283 -16.432 1.00 89.19 76 ASP A CA 1
ATOM 642 C C . ASP A 1 76 ? 16.692 0.398 -14.911 1.00 89.19 76 ASP A C 1
ATOM 644 O O . ASP A 1 76 ? 15.670 0.465 -14.229 1.00 89.19 76 ASP A O 1
ATOM 648 N N . ALA A 1 77 ? 17.919 0.386 -14.390 1.00 87.56 77 ALA A N 1
ATOM 649 C CA . ALA A 1 77 ? 18.165 0.375 -12.953 1.00 87.56 77 ALA A CA 1
ATOM 650 C C . ALA A 1 77 ? 17.610 1.623 -12.254 1.00 87.56 77 ALA A C 1
ATOM 652 O O . ALA A 1 77 ? 17.057 1.510 -11.164 1.00 87.56 77 ALA A O 1
ATOM 653 N N . ARG A 1 78 ? 17.695 2.798 -12.893 1.00 88.56 78 ARG A N 1
ATOM 654 C CA . ARG A 1 78 ? 17.191 4.044 -12.301 1.00 88.56 78 ARG A CA 1
ATOM 655 C C . ARG A 1 78 ? 15.669 4.039 -12.264 1.00 88.56 78 ARG A C 1
ATOM 657 O O . ARG A 1 78 ? 15.080 4.447 -11.271 1.00 88.56 78 ARG A O 1
ATOM 664 N N . LEU A 1 79 ? 15.021 3.559 -13.329 1.00 90.00 79 LEU A N 1
ATOM 665 C CA . LEU A 1 79 ? 13.561 3.451 -13.355 1.00 90.00 79 LEU A CA 1
ATOM 666 C C . LEU A 1 79 ? 13.053 2.408 -12.349 1.00 90.00 79 LEU A C 1
ATOM 668 O O . LEU A 1 79 ? 11.998 2.603 -11.754 1.00 90.00 79 LEU A O 1
ATOM 672 N N . SER A 1 80 ? 13.799 1.318 -12.160 1.00 90.94 80 SER A N 1
ATOM 673 C CA . SER A 1 80 ? 13.504 0.290 -11.158 1.00 90.94 80 SER A CA 1
ATOM 674 C C . SER A 1 80 ? 13.574 0.861 -9.737 1.00 90.94 80 SER A C 1
ATOM 676 O O . SER A 1 80 ? 12.612 0.758 -8.981 1.00 90.94 80 SER A O 1
ATOM 678 N N . GLU A 1 81 ? 14.672 1.535 -9.395 1.00 90.44 81 GLU A N 1
ATOM 679 C CA . GLU A 1 81 ? 14.847 2.181 -8.089 1.00 90.44 81 GLU A CA 1
ATOM 680 C C . GLU A 1 81 ? 13.758 3.231 -7.831 1.00 90.44 81 GLU A C 1
ATOM 682 O O . GLU A 1 81 ? 13.158 3.283 -6.756 1.00 90.44 81 GLU A O 1
ATOM 687 N N . TRP A 1 82 ? 13.429 4.022 -8.852 1.00 90.38 82 TRP A N 1
ATOM 688 C CA . TRP A 1 82 ? 12.348 4.995 -8.771 1.00 90.38 82 TRP A CA 1
ATOM 689 C C . TRP A 1 82 ? 10.974 4.339 -8.551 1.00 90.38 82 TRP A C 1
ATOM 691 O O . TRP A 1 82 ? 10.196 4.822 -7.731 1.00 90.38 82 TRP A O 1
ATOM 701 N N . MET A 1 83 ? 10.676 3.222 -9.227 1.00 92.06 83 MET A N 1
ATOM 702 C CA . MET A 1 83 ? 9.417 2.488 -9.041 1.00 92.06 83 MET A CA 1
ATOM 703 C C . MET A 1 83 ? 9.292 1.949 -7.612 1.00 92.06 83 MET A C 1
ATOM 705 O O . MET A 1 83 ? 8.216 1.986 -7.026 1.00 92.06 83 MET A O 1
ATOM 709 N N . GLU A 1 84 ? 10.387 1.475 -7.023 1.00 92.00 84 GLU A N 1
ATOM 710 C CA . GLU A 1 84 ? 10.400 0.993 -5.638 1.00 92.00 84 GLU A CA 1
ATOM 711 C C . GLU A 1 84 ? 10.171 2.109 -4.633 1.00 92.00 84 GLU A C 1
ATOM 713 O O . GLU A 1 84 ? 9.366 1.951 -3.714 1.00 92.00 84 GLU A O 1
ATOM 718 N N . LYS A 1 85 ? 10.817 3.257 -4.846 1.00 91.44 85 LYS A N 1
ATOM 719 C CA . LYS A 1 85 ? 10.558 4.448 -4.044 1.00 91.44 85 LYS A CA 1
ATOM 720 C C . LYS A 1 85 ? 9.083 4.843 -4.120 1.00 91.44 85 LYS A C 1
ATOM 722 O O . LYS A 1 85 ? 8.467 5.094 -3.091 1.00 91.44 85 LYS A O 1
ATOM 727 N N . LEU A 1 86 ? 8.500 4.807 -5.317 1.00 91.81 86 LEU A N 1
ATOM 728 C CA . LEU A 1 86 ? 7.086 5.101 -5.525 1.00 91.81 86 LEU A CA 1
ATOM 729 C C . LEU A 1 86 ? 6.168 4.108 -4.794 1.00 91.81 86 LEU A C 1
ATOM 731 O O . LEU A 1 86 ? 5.171 4.520 -4.205 1.00 91.81 86 LEU A O 1
ATOM 735 N N . ILE A 1 87 ? 6.503 2.813 -4.795 1.00 94.25 87 ILE A N 1
ATOM 736 C CA . ILE A 1 87 ? 5.771 1.801 -4.020 1.00 94.25 87 ILE A CA 1
ATOM 737 C C . ILE A 1 87 ? 5.829 2.122 -2.522 1.00 94.25 87 ILE A C 1
ATOM 739 O O . ILE A 1 87 ? 4.806 2.017 -1.847 1.00 94.25 87 ILE A O 1
ATOM 743 N N . GLY A 1 88 ? 6.989 2.530 -2.005 1.00 93.38 88 GLY A N 1
ATOM 744 C CA . GLY A 1 88 ? 7.148 2.946 -0.610 1.00 93.38 88 GLY A CA 1
ATOM 745 C C . GLY A 1 88 ? 6.325 4.189 -0.265 1.00 93.38 88 GLY A C 1
ATOM 746 O O . GLY A 1 88 ? 5.485 4.147 0.635 1.00 93.38 88 GLY A O 1
ATOM 747 N N . ASP A 1 89 ? 6.519 5.271 -1.021 1.00 91.81 89 ASP A N 1
ATOM 748 C CA . ASP A 1 89 ? 5.910 6.583 -0.771 1.00 91.81 89 ASP A CA 1
ATOM 749 C C . ASP A 1 89 ? 4.374 6.526 -0.850 1.00 91.81 89 ASP A C 1
ATOM 751 O O . ASP A 1 89 ? 3.677 7.096 -0.010 1.00 91.81 89 ASP A O 1
ATOM 755 N N . MET A 1 90 ? 3.837 5.762 -1.807 1.00 90.69 90 MET A N 1
ATOM 756 C CA . MET A 1 90 ? 2.391 5.625 -2.038 1.00 90.69 90 MET A CA 1
ATOM 757 C C . MET A 1 90 ? 1.747 4.503 -1.215 1.00 90.69 90 MET A C 1
ATOM 759 O O . MET A 1 90 ? 0.573 4.186 -1.420 1.00 90.69 90 MET A O 1
ATOM 763 N N . ARG A 1 91 ? 2.504 3.867 -0.308 1.00 92.75 91 ARG A N 1
ATOM 764 C CA . ARG A 1 91 ? 2.071 2.692 0.470 1.00 92.75 91 ARG A CA 1
ATOM 765 C C . ARG A 1 91 ? 1.448 1.605 -0.411 1.00 92.75 91 ARG A C 1
ATOM 767 O O . ARG A 1 91 ? 0.389 1.056 -0.112 1.00 92.75 91 ARG A O 1
ATOM 774 N N . GLY A 1 92 ? 2.119 1.315 -1.516 1.00 92.94 92 GLY A N 1
ATOM 775 C CA . GLY A 1 92 ? 1.695 0.373 -2.536 1.00 92.94 92 GLY A CA 1
ATOM 776 C C . GLY A 1 92 ? 1.804 -1.094 -2.155 1.00 92.94 92 GLY A C 1
ATOM 777 O O . GLY A 1 92 ? 2.378 -1.470 -1.129 1.00 92.94 92 GLY A O 1
ATOM 778 N N . HIS A 1 93 ? 1.304 -1.938 -3.054 1.00 95.44 93 HIS A N 1
ATOM 779 C CA . HIS A 1 93 ? 1.467 -3.387 -2.986 1.00 95.44 93 HIS A CA 1
ATOM 780 C C . HIS A 1 93 ? 2.146 -3.887 -4.257 1.00 95.44 93 HIS A C 1
ATOM 782 O O . HIS A 1 93 ? 1.829 -3.427 -5.353 1.00 95.44 93 HIS A O 1
ATOM 788 N N . ALA A 1 94 ? 3.086 -4.817 -4.113 1.00 97.25 94 ALA A N 1
ATOM 789 C CA . ALA A 1 94 ? 3.751 -5.448 -5.245 1.00 97.25 94 ALA A CA 1
ATOM 790 C C . ALA A 1 94 ? 4.458 -6.734 -4.819 1.00 97.25 94 ALA A C 1
ATOM 792 O O . ALA A 1 94 ? 4.864 -6.889 -3.667 1.00 97.25 94 ALA A O 1
ATOM 793 N N . VAL A 1 95 ? 4.682 -7.625 -5.778 1.00 96.88 95 VAL A N 1
ATOM 794 C CA . VAL A 1 95 ? 5.682 -8.689 -5.674 1.00 96.88 95 VAL A CA 1
ATOM 795 C C . VAL A 1 95 ? 6.833 -8.329 -6.602 1.00 96.88 95 VAL A C 1
ATOM 797 O O . VAL A 1 95 ? 6.673 -8.345 -7.818 1.00 96.88 95 VAL A O 1
ATOM 800 N N . VAL A 1 96 ? 7.987 -7.990 -6.039 1.00 96.75 96 VAL A N 1
ATOM 801 C CA . VAL A 1 96 ? 9.175 -7.581 -6.795 1.00 96.75 96 VAL A CA 1
ATOM 802 C C . VAL A 1 96 ? 10.104 -8.778 -6.940 1.00 96.75 96 VAL A C 1
ATOM 804 O O . VAL A 1 96 ? 10.571 -9.326 -5.947 1.00 96.75 96 VAL A O 1
ATOM 807 N N . LYS A 1 97 ? 10.382 -9.201 -8.172 1.00 95.38 97 LYS A N 1
ATOM 808 C CA . LYS A 1 97 ? 11.345 -10.261 -8.479 1.00 95.38 97 LYS A CA 1
ATOM 809 C C . LYS A 1 97 ? 12.578 -9.659 -9.124 1.00 95.38 97 LYS A C 1
ATOM 811 O O . LYS A 1 97 ? 12.487 -9.015 -10.166 1.00 95.38 97 LYS A O 1
ATOM 816 N N . ARG A 1 98 ? 13.741 -9.917 -8.537 1.00 93.31 98 ARG A N 1
ATOM 817 C CA . ARG A 1 98 ? 15.041 -9.530 -9.085 1.00 93.31 98 ARG A CA 1
ATOM 818 C C . ARG A 1 98 ? 15.753 -10.761 -9.594 1.00 93.31 98 ARG A C 1
ATOM 820 O O . ARG A 1 98 ? 15.995 -11.699 -8.832 1.00 93.31 98 ARG A O 1
ATOM 827 N N . PHE A 1 99 ? 16.116 -10.735 -10.866 1.00 89.81 99 PHE A N 1
ATOM 828 C CA . PHE A 1 99 ? 16.847 -11.819 -11.502 1.00 89.81 99 PHE A CA 1
ATOM 829 C C . PHE A 1 99 ? 18.341 -11.506 -11.472 1.00 89.81 99 PHE A C 1
ATOM 831 O O . PHE A 1 99 ? 18.789 -10.513 -12.041 1.00 89.81 99 PHE A O 1
ATOM 838 N N . ARG A 1 100 ? 19.120 -12.363 -10.808 1.00 85.25 100 ARG A N 1
ATOM 839 C CA . ARG A 1 100 ? 20.581 -12.260 -10.733 1.00 85.25 100 ARG A CA 1
ATOM 840 C C . ARG A 1 100 ? 21.216 -13.587 -11.099 1.00 85.25 100 ARG A C 1
ATOM 842 O O . ARG A 1 100 ? 21.256 -14.495 -10.278 1.00 85.25 100 ARG A O 1
ATOM 849 N N . ASP A 1 101 ? 21.767 -13.684 -12.304 1.00 82.44 101 ASP A N 1
ATOM 850 C CA . ASP A 1 101 ? 22.451 -14.875 -12.824 1.00 82.44 101 ASP A CA 1
ATOM 851 C C . ASP A 1 101 ? 21.648 -16.183 -12.608 1.00 82.44 101 ASP A C 1
ATOM 853 O O . ASP A 1 101 ? 20.810 -16.536 -13.432 1.00 82.44 101 ASP A O 1
ATOM 857 N N . ARG A 1 102 ? 21.889 -16.909 -11.506 1.00 85.31 102 ARG A N 1
ATOM 858 C CA . ARG A 1 102 ? 21.229 -18.184 -11.144 1.00 85.31 102 ARG A CA 1
ATOM 859 C C . ARG A 1 102 ? 20.327 -18.094 -9.907 1.00 85.31 102 ARG A C 1
ATOM 861 O O . ARG A 1 102 ? 19.894 -19.125 -9.391 1.00 85.31 102 ARG A O 1
ATOM 868 N N . GLN A 1 103 ? 20.092 -16.885 -9.417 1.00 89.75 103 GLN A N 1
ATOM 869 C CA . GLN A 1 103 ? 19.328 -16.597 -8.214 1.00 89.75 103 GLN A CA 1
ATOM 870 C C . GLN A 1 103 ? 18.184 -15.639 -8.534 1.00 89.75 103 GLN A C 1
ATOM 872 O O . GLN A 1 103 ? 18.327 -14.716 -9.339 1.00 89.75 103 GLN A O 1
ATOM 877 N N . ILE A 1 104 ? 17.051 -15.849 -7.877 1.00 92.88 104 ILE A N 1
ATOM 878 C CA . ILE A 1 104 ? 15.905 -14.948 -7.925 1.00 92.88 104 ILE A CA 1
ATOM 879 C C . ILE A 1 104 ? 15.612 -14.515 -6.498 1.00 92.88 104 ILE A C 1
ATOM 881 O O . ILE A 1 104 ? 15.398 -15.354 -5.624 1.00 92.88 104 ILE A O 1
ATOM 885 N N . ILE A 1 105 ? 15.600 -13.208 -6.269 1.00 94.56 105 ILE A N 1
ATOM 886 C CA . ILE A 1 105 ? 15.141 -12.628 -5.008 1.00 94.56 105 ILE A CA 1
ATOM 887 C C . ILE A 1 105 ? 13.718 -12.132 -5.219 1.00 94.56 105 ILE A C 1
ATOM 889 O O . ILE A 1 105 ? 13.467 -11.391 -6.165 1.00 94.56 105 ILE A O 1
ATOM 893 N N . ILE A 1 106 ? 12.798 -12.561 -4.362 1.00 96.00 106 ILE A N 1
ATOM 894 C CA . ILE A 1 106 ? 11.387 -12.186 -4.396 1.00 96.00 106 ILE A CA 1
ATOM 895 C C . ILE A 1 106 ? 11.048 -11.426 -3.118 1.00 96.00 106 ILE A C 1
ATOM 897 O O . ILE A 1 106 ? 11.175 -11.967 -2.018 1.00 96.00 106 ILE A O 1
ATOM 901 N N . GLU A 1 107 ? 10.587 -10.193 -3.276 1.00 96.44 107 GLU A N 1
ATOM 902 C CA . GLU A 1 107 ? 10.167 -9.294 -2.204 1.00 96.44 107 GLU A CA 1
ATOM 903 C C . GLU A 1 107 ? 8.652 -9.105 -2.304 1.00 96.44 107 GLU A C 1
ATOM 905 O O . GLU A 1 107 ? 8.146 -8.573 -3.290 1.00 96.44 107 GLU A O 1
ATOM 910 N N . ASN A 1 108 ? 7.910 -9.543 -1.290 1.00 95.31 108 ASN A N 1
ATOM 911 C CA . ASN A 1 108 ? 6.492 -9.222 -1.180 1.00 95.31 108 ASN A CA 1
ATOM 912 C C . ASN A 1 108 ? 6.362 -7.927 -0.389 1.00 95.31 108 ASN A C 1
ATOM 914 O O . ASN A 1 108 ? 6.744 -7.881 0.783 1.00 95.31 108 ASN A O 1
ATOM 918 N N . ILE A 1 109 ? 5.801 -6.906 -1.022 1.00 94.81 109 ILE A N 1
ATOM 919 C CA . ILE A 1 109 ? 5.590 -5.583 -0.452 1.00 94.81 109 ILE A CA 1
ATOM 920 C C . ILE A 1 109 ? 4.096 -5.383 -0.217 1.00 94.81 109 ILE A C 1
ATOM 922 O O . ILE A 1 109 ? 3.285 -5.573 -1.127 1.00 94.81 109 ILE A O 1
ATOM 926 N N . MET A 1 110 ? 3.730 -4.980 0.998 1.00 93.12 110 MET A N 1
ATOM 927 C CA . MET A 1 110 ? 2.382 -4.527 1.322 1.00 93.12 110 MET A CA 1
ATOM 928 C C . MET A 1 110 ? 2.427 -3.218 2.094 1.00 93.12 110 MET A C 1
ATOM 930 O O . MET A 1 110 ? 3.222 -3.075 3.017 1.00 93.12 110 MET A O 1
ATOM 934 N N . PHE A 1 111 ? 1.548 -2.281 1.732 1.00 92.25 111 PHE A N 1
ATOM 935 C CA . PHE A 1 111 ? 1.483 -0.949 2.336 1.00 92.25 111 PHE A CA 1
ATOM 936 C C . PHE A 1 111 ? 2.826 -0.198 2.304 1.00 92.25 111 PHE A C 1
ATOM 938 O O . PHE A 1 111 ? 3.148 0.550 3.223 1.00 92.25 111 PHE A O 1
ATOM 945 N N . GLY A 1 112 ? 3.612 -0.400 1.241 1.00 92.12 112 GLY A N 1
ATOM 946 C CA . GLY A 1 112 ? 4.944 0.190 1.071 1.00 92.12 112 GLY A CA 1
ATOM 947 C C . GLY A 1 112 ? 6.058 -0.491 1.871 1.00 92.12 112 GLY A C 1
ATOM 948 O O . GLY A 1 112 ? 7.204 -0.063 1.792 1.00 92.12 112 GLY A O 1
ATOM 949 N N . GLU A 1 113 ? 5.762 -1.563 2.610 1.00 92.75 113 GLU A N 1
ATOM 950 C CA . GLU A 1 113 ? 6.737 -2.274 3.438 1.00 92.75 113 GLU A CA 1
ATOM 951 C C . GLU A 1 113 ? 6.983 -3.699 2.937 1.00 92.75 113 GLU A C 1
ATOM 953 O O . GLU A 1 113 ? 6.052 -4.430 2.591 1.00 92.75 113 GLU A O 1
ATOM 958 N N . VAL A 1 114 ? 8.244 -4.137 2.946 1.00 94.06 114 VAL A N 1
ATOM 959 C CA . VAL A 1 114 ? 8.592 -5.534 2.658 1.00 94.06 114 VAL A CA 1
ATOM 960 C C . VAL A 1 114 ? 8.077 -6.412 3.799 1.00 94.06 114 VAL A C 1
ATOM 962 O O . VAL A 1 114 ? 8.543 -6.315 4.932 1.00 94.06 114 VAL A O 1
ATOM 965 N N . ILE A 1 115 ? 7.128 -7.299 3.502 1.00 93.19 115 ILE A N 1
ATOM 966 C CA . ILE A 1 115 ? 6.563 -8.253 4.466 1.00 93.19 115 ILE A CA 1
ATOM 967 C C . ILE A 1 115 ? 7.190 -9.643 4.358 1.00 93.19 115 ILE A C 1
ATOM 969 O O . ILE A 1 115 ? 7.094 -10.441 5.289 1.00 93.19 115 ILE A O 1
ATOM 973 N N . ARG A 1 116 ? 7.815 -9.970 3.223 1.00 94.94 116 ARG A N 1
ATOM 974 C CA . ARG A 1 116 ? 8.460 -11.268 3.008 1.00 94.94 116 ARG A CA 1
ATOM 975 C C . ARG A 1 116 ? 9.565 -11.155 1.970 1.00 94.94 116 ARG A C 1
ATOM 977 O O . ARG A 1 116 ? 9.360 -10.541 0.931 1.00 94.94 116 ARG A O 1
ATOM 984 N N . LEU A 1 117 ? 10.689 -11.808 2.235 1.00 95.44 117 LEU A N 1
ATOM 985 C CA . LEU A 1 117 ? 11.825 -11.932 1.330 1.00 95.44 117 LEU A CA 1
ATOM 986 C C . LEU A 1 117 ? 12.137 -13.411 1.124 1.00 95.44 117 LEU A C 1
ATOM 988 O O . LEU A 1 117 ? 12.333 -14.155 2.090 1.00 95.44 117 LEU A O 1
ATOM 992 N N . VAL A 1 118 ? 12.194 -13.840 -0.129 1.00 95.81 118 VAL A N 1
ATOM 993 C CA . VAL A 1 118 ? 12.483 -15.222 -0.511 1.00 95.81 118 VAL A CA 1
ATOM 994 C C . VAL A 1 118 ? 13.604 -15.236 -1.537 1.00 95.81 118 VAL A C 1
ATOM 996 O O . VAL A 1 118 ? 13.560 -14.512 -2.523 1.00 95.81 118 VAL A O 1
ATOM 999 N N . GLU A 1 119 ? 14.593 -16.089 -1.321 1.00 95.38 119 GLU A N 1
ATOM 1000 C CA . GLU A 1 119 ? 15.636 -16.391 -2.291 1.00 95.38 119 GLU A CA 1
ATOM 1001 C C . GLU A 1 119 ? 15.362 -17.753 -2.924 1.00 95.38 119 GLU A C 1
ATOM 1003 O O . GLU A 1 119 ? 15.142 -18.747 -2.228 1.00 95.38 119 GLU A O 1
ATOM 1008 N N . ILE A 1 120 ? 15.399 -17.800 -4.251 1.00 94.12 120 ILE A N 1
ATOM 1009 C CA . ILE A 1 120 ? 15.320 -19.025 -5.038 1.00 94.12 120 ILE A CA 1
ATOM 1010 C C . ILE A 1 120 ? 16.656 -19.206 -5.751 1.00 94.12 120 ILE A C 1
ATOM 1012 O O . ILE A 1 120 ? 17.079 -18.340 -6.513 1.00 94.12 120 ILE A O 1
ATOM 1016 N N . SER A 1 121 ? 17.320 -20.334 -5.509 1.00 91.94 121 SER A N 1
ATOM 1017 C CA . SER A 1 121 ? 18.575 -20.719 -6.161 1.00 91.94 121 SER A CA 1
ATOM 1018 C C . SER A 1 121 ? 18.438 -22.137 -6.716 1.00 91.94 121 SER A C 1
ATOM 1020 O O . SER A 1 121 ? 18.420 -23.114 -5.964 1.00 91.94 121 SER A O 1
ATOM 1022 N N . GLY A 1 122 ? 18.320 -22.271 -8.040 1.00 87.38 122 GLY A N 1
ATOM 1023 C CA . GLY A 1 122 ? 18.026 -23.560 -8.676 1.00 87.38 122 GLY A CA 1
ATOM 1024 C C . GLY A 1 122 ? 16.690 -24.139 -8.192 1.00 87.38 122 GLY A C 1
ATOM 1025 O 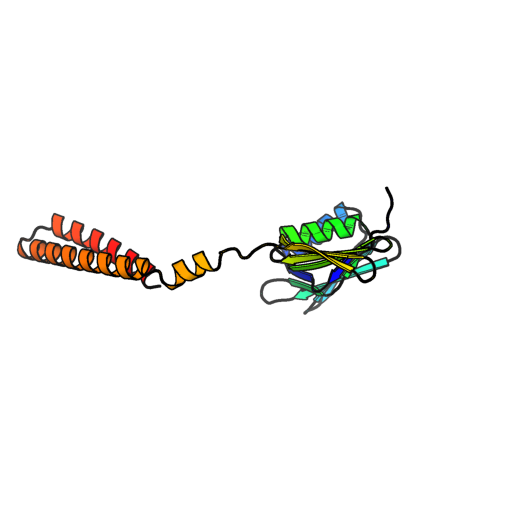O . GLY A 1 122 ? 15.650 -23.520 -8.380 1.00 87.38 122 GLY A O 1
ATOM 1026 N N . TYR A 1 123 ? 16.726 -25.313 -7.554 1.00 86.12 123 TYR A N 1
ATOM 1027 C CA . TYR A 1 123 ? 15.542 -25.974 -6.977 1.00 86.12 123 TYR A CA 1
ATOM 1028 C C . TYR A 1 123 ? 15.295 -25.627 -5.502 1.00 86.12 123 TYR A C 1
ATOM 1030 O O . TYR A 1 123 ? 14.312 -26.079 -4.920 1.00 86.12 123 TYR A O 1
ATOM 1038 N N . GLN A 1 124 ? 16.196 -24.871 -4.870 1.00 89.56 124 GLN A N 1
ATOM 1039 C CA . GLN A 1 124 ? 16.080 -24.518 -3.460 1.00 89.56 124 GLN A CA 1
ATOM 1040 C C . GLN A 1 124 ? 15.361 -23.184 -3.296 1.00 89.56 124 GLN A C 1
ATOM 1042 O O . GLN A 1 124 ? 15.697 -22.201 -3.956 1.00 89.56 124 GLN A O 1
ATOM 1047 N N . GLN A 1 125 ? 14.416 -23.150 -2.359 1.00 92.88 125 GLN A N 1
ATOM 1048 C CA . GLN A 1 125 ? 13.738 -21.941 -1.914 1.00 92.88 125 GLN A CA 1
ATOM 1049 C C . GLN A 1 125 ? 14.052 -21.709 -0.436 1.00 92.88 125 GLN A C 1
ATOM 1051 O O . GLN A 1 125 ? 13.832 -22.586 0.399 1.00 92.88 125 GLN A O 1
ATOM 1056 N N . ARG A 1 126 ? 14.536 -20.512 -0.106 1.00 92.81 126 ARG A N 1
ATOM 1057 C CA . ARG A 1 126 ? 14.859 -20.096 1.259 1.00 92.81 126 ARG A CA 1
ATOM 1058 C C . ARG A 1 126 ? 14.116 -18.811 1.596 1.00 92.81 126 ARG A C 1
ATOM 1060 O O . ARG A 1 126 ? 14.269 -17.804 0.913 1.00 92.81 126 ARG A O 1
ATOM 1067 N N . VAL A 1 127 ? 13.313 -18.830 2.659 1.00 93.50 127 VAL A N 1
ATOM 1068 C CA . VAL A 1 127 ? 12.720 -17.604 3.213 1.00 93.50 127 VAL A CA 1
ATOM 1069 C C . VAL A 1 127 ? 13.807 -16.888 4.008 1.00 93.50 127 VAL A C 1
ATOM 1071 O O . VAL A 1 127 ? 14.306 -17.430 4.989 1.00 93.50 127 VAL A O 1
ATOM 1074 N N . LEU A 1 128 ? 14.205 -15.702 3.551 1.00 91.75 128 LEU A N 1
ATOM 1075 C CA . LEU A 1 128 ? 15.225 -14.879 4.204 1.00 91.75 128 LEU A CA 1
ATOM 1076 C C . LEU A 1 128 ? 14.620 -13.986 5.287 1.00 91.75 128 LEU A C 1
ATOM 1078 O O . LEU A 1 128 ? 15.247 -13.739 6.311 1.00 91.75 128 LEU A O 1
ATOM 1082 N N . TYR A 1 129 ? 13.400 -13.506 5.053 1.00 93.00 129 TYR A N 1
ATOM 1083 C CA . TYR A 1 129 ? 12.680 -12.647 5.980 1.00 93.00 129 TYR A CA 1
ATOM 1084 C C . TYR A 1 129 ? 11.177 -12.875 5.853 1.00 93.00 129 TYR A C 1
ATOM 1086 O O . TYR A 1 129 ? 10.651 -13.079 4.757 1.00 93.00 129 TYR A O 1
ATOM 1094 N N . GLN A 1 130 ? 10.482 -12.808 6.980 1.00 91.06 130 GLN A N 1
ATOM 1095 C CA . GLN A 1 130 ? 9.032 -12.764 7.036 1.00 91.06 130 GLN A CA 1
ATOM 1096 C C . GLN A 1 130 ? 8.637 -11.895 8.224 1.00 91.06 130 GLN A C 1
ATOM 1098 O O . GLN A 1 130 ? 8.998 -12.197 9.362 1.00 91.06 130 GLN A O 1
ATOM 1103 N N . LYS A 1 131 ? 7.912 -10.810 7.954 1.00 86.31 131 LYS A N 1
ATOM 1104 C CA . LYS A 1 131 ? 7.346 -9.959 8.994 1.00 86.31 131 LYS A CA 1
ATOM 1105 C C . LYS A 1 131 ? 6.329 -10.798 9.768 1.00 86.31 131 LYS A C 1
ATOM 1107 O O . LYS A 1 131 ? 5.412 -11.369 9.174 1.00 86.31 131 LYS A O 1
ATOM 1112 N N . GLY A 1 132 ? 6.555 -10.934 11.073 1.00 75.12 132 GLY A N 1
ATOM 1113 C CA . GLY A 1 132 ? 5.638 -11.634 11.968 1.00 75.12 132 GLY A CA 1
ATOM 1114 C C . GLY A 1 132 ? 4.283 -10.922 12.052 1.00 75.12 132 GLY A C 1
ATOM 1115 O O . GLY A 1 132 ? 4.168 -9.767 11.628 1.00 75.12 132 GLY A O 1
ATOM 1116 N N . PRO A 1 133 ? 3.249 -11.591 12.586 1.00 72.12 133 PRO A N 1
ATOM 1117 C CA . PRO A 1 133 ? 1.990 -10.923 12.887 1.00 72.12 133 PRO A CA 1
ATOM 1118 C C . PRO A 1 133 ? 2.231 -9.756 13.862 1.00 72.12 133 PRO A C 1
ATOM 1120 O O . PRO A 1 133 ? 3.120 -9.821 14.710 1.00 72.12 133 PRO A O 1
ATOM 1123 N N . LEU A 1 134 ? 1.451 -8.677 13.720 1.00 65.69 134 LEU A N 1
ATOM 1124 C CA . LEU A 1 134 ? 1.545 -7.482 14.580 1.00 65.69 134 LEU A CA 1
ATOM 1125 C C . LEU A 1 134 ? 1.232 -7.790 16.050 1.00 65.69 134 LEU A C 1
ATOM 1127 O O . LEU A 1 134 ? 1.700 -7.080 16.932 1.00 65.69 134 LEU A O 1
ATOM 1131 N N . LEU A 1 135 ? 0.437 -8.833 16.284 1.00 68.12 135 LEU A N 1
ATOM 1132 C CA . LEU A 1 135 ? 0.075 -9.346 17.594 1.00 68.12 135 LEU A CA 1
ATOM 1133 C C . LEU A 1 135 ? 0.422 -10.826 17.637 1.00 68.12 135 LEU A C 1
ATOM 1135 O O . LEU A 1 135 ? 0.175 -11.564 16.680 1.00 68.12 135 LEU A O 1
ATOM 1139 N N . THR A 1 136 ? 0.970 -11.264 18.757 1.00 77.50 136 THR A N 1
ATOM 1140 C CA . THR A 1 136 ? 1.090 -12.689 19.046 1.00 77.50 136 THR A CA 1
ATOM 1141 C C . THR A 1 136 ? -0.296 -13.299 19.265 1.00 77.50 136 THR A C 1
ATOM 1143 O O . THR A 1 136 ? -1.229 -12.619 19.699 1.00 77.50 136 THR A O 1
ATOM 1146 N N . ASP A 1 137 ? -0.435 -14.606 19.033 1.00 75.25 137 ASP A N 1
ATOM 1147 C CA . ASP A 1 137 ? -1.682 -15.327 19.332 1.00 75.25 137 ASP A CA 1
ATOM 1148 C C . ASP A 1 137 ? -2.105 -15.147 20.799 1.00 75.25 137 ASP A C 1
ATOM 1150 O O . ASP A 1 137 ? -3.295 -15.079 21.102 1.00 75.25 137 ASP A O 1
ATOM 1154 N N . GLN A 1 138 ? -1.142 -15.013 21.718 1.00 77.69 138 GLN A N 1
ATOM 1155 C CA . GLN A 1 138 ? -1.404 -14.741 23.133 1.00 77.69 138 GLN A CA 1
ATOM 1156 C C . GLN A 1 138 ? -2.019 -13.356 23.359 1.00 77.69 138 GLN A C 1
ATOM 1158 O O . GLN A 1 138 ? -2.965 -13.234 24.135 1.00 77.69 138 GLN A O 1
ATOM 1163 N N . GLU A 1 139 ? -1.526 -12.320 22.681 1.00 77.19 139 GLU A N 1
ATOM 1164 C CA . GLU A 1 139 ? -2.078 -10.964 22.777 1.00 77.19 139 GLU A CA 1
ATOM 1165 C C . GLU A 1 139 ? -3.463 -10.872 22.134 1.00 77.19 139 GLU A C 1
ATOM 1167 O O . GLU A 1 139 ? -4.363 -10.270 22.716 1.00 77.19 139 GLU A O 1
ATOM 1172 N N . LEU A 1 140 ? -3.666 -11.533 20.990 1.00 78.44 140 LEU A N 1
ATOM 1173 C CA . LEU A 1 140 ? -4.984 -11.672 20.363 1.00 78.44 140 LEU A CA 1
ATOM 1174 C C . LEU A 1 140 ? -5.973 -12.384 21.287 1.00 78.44 140 LEU A C 1
ATOM 1176 O O . LEU A 1 140 ? -7.092 -11.914 21.473 1.00 78.44 140 LEU A O 1
ATOM 1180 N N . THR A 1 141 ? -5.543 -13.478 21.914 1.00 81.56 141 THR A N 1
ATOM 1181 C CA . THR A 1 141 ? -6.352 -14.226 22.885 1.00 81.56 141 THR A CA 1
ATOM 1182 C C . THR A 1 141 ? -6.689 -13.358 24.097 1.00 81.56 141 THR A C 1
ATOM 1184 O O . THR A 1 141 ? -7.837 -13.320 24.531 1.00 81.56 141 THR A O 1
ATOM 1187 N N . LYS A 1 142 ? -5.714 -12.611 24.626 1.00 84.06 142 LYS A N 1
ATOM 1188 C CA . LYS A 1 142 ? -5.922 -11.702 25.758 1.00 84.06 142 LYS A CA 1
ATOM 1189 C C . LYS A 1 142 ? -6.918 -10.591 25.424 1.00 84.06 142 LYS A C 1
ATOM 1191 O O . LYS A 1 142 ? -7.766 -10.292 26.254 1.00 84.06 142 LYS A O 1
ATOM 1196 N N . LEU A 1 143 ? -6.828 -9.999 24.232 1.00 79.62 143 LEU A N 1
ATOM 1197 C CA . LEU A 1 143 ? -7.780 -8.988 23.767 1.00 79.62 143 LEU A CA 1
ATOM 1198 C C . LEU A 1 143 ? -9.178 -9.581 23.569 1.00 79.62 143 LEU A C 1
ATOM 1200 O O . LEU A 1 143 ? -10.153 -8.962 23.975 1.00 79.62 143 LEU A O 1
ATOM 1204 N N . PHE A 1 144 ? -9.271 -10.786 23.003 1.00 78.25 144 PHE A N 1
ATOM 1205 C CA . PHE A 1 144 ? -10.544 -11.467 22.759 1.00 78.25 144 PHE A CA 1
ATOM 1206 C C . PHE A 1 144 ? -11.303 -11.803 24.049 1.00 78.25 144 PHE A C 1
ATOM 1208 O O . PHE A 1 144 ? -12.523 -11.693 24.086 1.00 78.25 144 PHE A O 1
ATOM 1215 N N . TYR A 1 145 ? -10.591 -12.194 25.109 1.00 84.56 145 TYR A N 1
ATOM 1216 C CA . TYR A 1 145 ? -11.184 -12.487 26.420 1.00 84.56 145 TYR A CA 1
ATOM 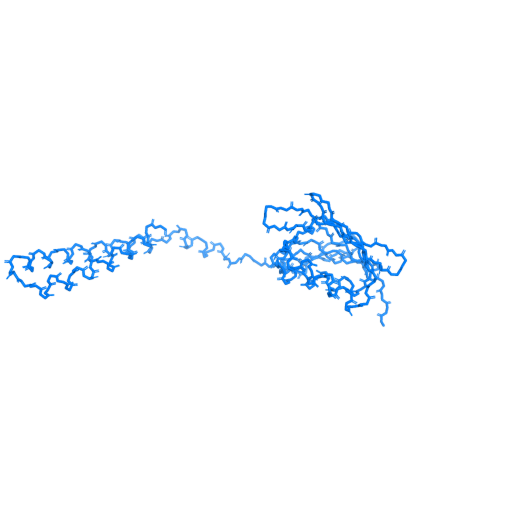1217 C C . TYR A 1 145 ? -11.167 -11.293 27.388 1.00 84.56 145 TYR A C 1
ATOM 1219 O O . TYR A 1 145 ? -11.481 -11.462 28.568 1.00 84.56 145 TYR A O 1
ATOM 1227 N N . SER A 1 146 ? -10.764 -10.103 26.937 1.00 85.12 146 SER A N 1
ATOM 1228 C CA . SER A 1 146 ? -10.727 -8.926 27.803 1.00 85.12 146 SER A CA 1
ATOM 1229 C C . SER A 1 146 ? -12.141 -8.436 28.100 1.00 85.12 146 SER A C 1
ATOM 1231 O O . SER A 1 146 ? -12.883 -8.097 27.185 1.00 85.12 146 SER A O 1
ATOM 1233 N N . VAL A 1 147 ? -12.466 -8.329 29.389 1.00 85.94 147 VAL A N 1
ATOM 1234 C CA . VAL A 1 147 ? -13.717 -7.734 29.892 1.00 85.94 147 VAL A CA 1
ATOM 1235 C C . VAL A 1 147 ? -13.536 -6.286 30.362 1.00 85.94 147 VAL A C 1
ATOM 1237 O O . VAL A 1 147 ? -14.430 -5.688 30.958 1.00 85.94 147 VAL A O 1
ATOM 1240 N N . GLU A 1 148 ? -12.358 -5.695 30.130 1.00 84.75 148 GLU A N 1
ATOM 1241 C CA . GLU A 1 148 ? -12.015 -4.356 30.631 1.00 84.75 148 GLU A CA 1
ATOM 1242 C C . GLU A 1 148 ? -12.947 -3.268 30.079 1.00 84.75 148 GLU A C 1
ATOM 1244 O O . GLU A 1 148 ? -13.282 -2.323 30.793 1.00 84.75 148 GLU A O 1
ATOM 1249 N N . GLY A 1 149 ? -13.393 -3.406 28.826 1.00 84.38 149 GLY A N 1
ATOM 1250 C CA . GLY A 1 149 ? -14.349 -2.481 28.214 1.00 84.38 149 GLY A CA 1
ATOM 1251 C C . GLY A 1 149 ? -15.716 -2.530 28.897 1.00 84.38 149 GLY A C 1
ATOM 1252 O O . GLY A 1 149 ? -16.269 -1.492 29.258 1.00 84.38 149 GLY A O 1
ATOM 1253 N N . GLU A 1 150 ? -16.227 -3.736 29.144 1.00 88.06 150 GLU A N 1
ATOM 1254 C CA . GLU A 1 150 ? -17.516 -3.949 29.809 1.00 88.06 150 GLU A CA 1
ATOM 1255 C C . GLU A 1 150 ? -17.483 -3.475 31.263 1.00 88.06 150 GLU A C 1
ATOM 1257 O O . GLU A 1 150 ? -18.431 -2.845 31.737 1.00 88.06 150 GLU A O 1
ATOM 1262 N N . GLU A 1 151 ? -16.375 -3.717 31.964 1.00 90.75 151 GLU A N 1
ATOM 1263 C CA . GLU A 1 151 ? -16.191 -3.251 33.337 1.00 90.75 151 GLU A CA 1
ATOM 1264 C C . GLU A 1 151 ? -16.112 -1.722 33.405 1.00 90.75 151 GLU A C 1
ATOM 1266 O O . GLU A 1 151 ? -16.726 -1.096 34.270 1.00 90.75 151 GLU A O 1
ATOM 1271 N N . ARG A 1 152 ? -15.446 -1.089 32.435 1.00 89.06 152 ARG A N 1
ATOM 1272 C CA . ARG A 1 152 ? -15.395 0.371 32.345 1.00 89.06 152 ARG A CA 1
ATOM 1273 C C . ARG A 1 152 ? -16.762 0.984 32.036 1.00 89.06 152 ARG A C 1
ATOM 1275 O O . ARG A 1 152 ? -17.110 2.001 32.630 1.00 89.06 152 ARG A O 1
ATOM 1282 N N . ILE A 1 153 ? -17.562 0.364 31.166 1.00 91.75 153 ILE A N 1
ATOM 1283 C CA . ILE A 1 153 ? -18.956 0.777 30.927 1.00 91.75 153 ILE A CA 1
ATOM 1284 C C . ILE A 1 153 ? -19.770 0.663 32.219 1.00 91.75 153 ILE A C 1
ATOM 1286 O O . ILE A 1 153 ? -20.490 1.597 32.575 1.00 91.75 153 ILE A O 1
ATOM 1290 N N . ARG A 1 154 ? -19.635 -0.452 32.950 1.00 92.31 154 ARG A N 1
ATOM 1291 C CA . ARG A 1 154 ? -20.326 -0.673 34.228 1.00 92.31 154 ARG A CA 1
ATOM 1292 C C . ARG A 1 154 ? -19.986 0.421 35.241 1.00 92.31 154 ARG A C 1
ATOM 1294 O O . ARG A 1 154 ? -20.899 1.007 35.815 1.00 92.31 154 ARG A O 1
ATOM 1301 N N . GLN A 1 155 ? -18.704 0.741 35.409 1.00 93.38 155 GLN A N 1
ATOM 1302 C CA . GLN A 1 155 ? -18.247 1.807 36.308 1.00 93.38 155 GLN A CA 1
ATOM 1303 C C . GLN A 1 155 ? -18.820 3.172 35.916 1.00 93.38 155 GLN A C 1
ATOM 1305 O O . GLN A 1 155 ? -19.367 3.876 36.761 1.00 93.38 155 GLN A O 1
ATOM 1310 N N . ARG A 1 156 ? -18.784 3.525 34.625 1.00 92.19 156 ARG A N 1
ATOM 1311 C CA . ARG A 1 156 ? -19.353 4.795 34.151 1.00 92.19 156 ARG A CA 1
ATOM 1312 C C . ARG A 1 156 ? -20.863 4.886 34.342 1.00 92.19 156 ARG A C 1
ATOM 1314 O O . ARG A 1 156 ? -21.356 5.978 34.596 1.00 92.19 156 ARG A O 1
ATOM 1321 N N . ARG A 1 157 ? -21.595 3.772 34.255 1.00 92.88 157 ARG A N 1
ATOM 1322 C CA . ARG A 1 157 ? -23.033 3.743 34.569 1.00 92.88 157 ARG A CA 1
ATOM 1323 C C . ARG A 1 157 ? -23.298 4.017 36.049 1.00 92.88 157 ARG A C 1
ATOM 1325 O O . ARG A 1 157 ? -24.147 4.846 36.342 1.00 92.88 157 ARG A O 1
ATOM 1332 N N . VAL A 1 158 ? -22.515 3.421 36.952 1.00 95.62 158 VAL A N 1
ATOM 1333 C CA . VAL A 1 158 ? -22.601 3.719 38.395 1.00 95.62 158 VAL A CA 1
ATOM 1334 C C . VAL A 1 158 ? -22.334 5.202 38.665 1.00 95.62 158 VAL A C 1
ATOM 1336 O O . VAL A 1 158 ? -23.096 5.840 39.379 1.00 95.62 158 VAL A O 1
ATOM 1339 N N . GLU A 1 159 ? -21.306 5.784 38.042 1.00 94.88 159 GLU A N 1
ATOM 1340 C CA . GLU A 1 159 ? -21.020 7.219 38.186 1.00 94.88 159 GLU A CA 1
ATOM 1341 C C . GLU A 1 159 ? -22.150 8.117 37.656 1.00 94.88 159 GLU A C 1
ATOM 1343 O O . GLU A 1 159 ? -22.373 9.202 38.192 1.00 94.88 159 GLU A O 1
ATOM 1348 N N . VAL A 1 160 ? -22.858 7.693 36.602 1.00 94.88 160 VAL A N 1
ATOM 1349 C CA . VAL A 1 160 ? -24.044 8.404 36.102 1.00 94.88 160 VAL A CA 1
ATOM 1350 C C . VAL A 1 160 ? -25.169 8.350 37.126 1.00 94.88 160 VAL A C 1
ATOM 1352 O O . VAL A 1 160 ? -25.746 9.396 37.412 1.00 94.88 160 VAL A O 1
ATOM 1355 N N . ASP A 1 161 ? -25.453 7.175 37.688 1.00 95.75 161 ASP A N 1
ATOM 1356 C CA . ASP A 1 161 ? -26.502 7.007 38.697 1.00 95.75 161 ASP A CA 1
ATOM 1357 C C . ASP A 1 161 ? -26.216 7.878 39.934 1.00 95.75 161 ASP A C 1
ATOM 1359 O O . ASP A 1 161 ? -27.066 8.665 40.347 1.00 95.75 161 ASP A O 1
ATOM 1363 N N . GLU A 1 162 ? -24.980 7.852 40.445 1.00 95.81 162 GLU A N 1
ATOM 1364 C CA . GLU A 1 162 ? -24.561 8.695 41.575 1.00 95.81 162 GLU A CA 1
ATOM 1365 C C . GLU A 1 162 ? -24.703 10.198 41.293 1.00 95.81 162 GLU A C 1
ATOM 1367 O O . GLU A 1 162 ? -25.013 10.987 42.189 1.00 95.81 162 GLU A O 1
ATOM 1372 N N . GLU A 1 163 ? -24.421 10.633 40.064 1.00 95.44 163 GLU A N 1
ATOM 1373 C CA . GLU A 1 163 ? -24.511 12.046 39.700 1.00 95.44 163 GLU A CA 1
ATOM 1374 C C . GLU A 1 163 ? -25.962 12.484 39.440 1.00 95.44 163 GLU A C 1
ATOM 1376 O O . GLU A 1 163 ? -26.310 13.642 39.687 1.00 95.44 163 GLU A O 1
ATOM 1381 N N . LEU A 1 164 ? -2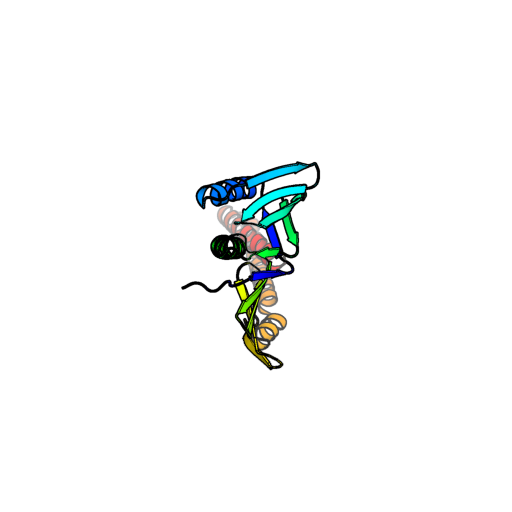6.827 11.568 38.991 1.00 95.81 164 LEU A N 1
ATOM 1382 C CA . LEU A 1 164 ? -28.271 11.790 38.896 1.00 95.81 164 LEU A CA 1
ATOM 1383 C C . LEU A 1 164 ? -28.911 11.932 40.281 1.00 95.81 164 LEU A C 1
ATOM 1385 O O . LEU A 1 164 ? -29.751 12.817 40.462 1.00 95.81 164 LEU A O 1
ATOM 1389 N N . ASP A 1 165 ? -28.480 11.135 41.261 1.00 96.19 165 ASP A N 1
ATOM 1390 C CA . ASP A 1 165 ? -28.935 11.259 42.650 1.00 96.19 165 ASP A CA 1
ATOM 1391 C C . ASP A 1 165 ? -28.572 12.633 43.233 1.00 96.19 165 ASP A C 1
ATOM 1393 O O . ASP A 1 165 ? -29.442 13.343 43.746 1.00 96.19 165 ASP A O 1
ATOM 1397 N N . ARG A 1 166 ? -27.321 13.082 43.049 1.00 92.94 166 ARG A N 1
ATOM 1398 C CA . ARG A 1 166 ? -26.888 14.434 43.463 1.00 92.94 166 ARG A CA 1
ATOM 1399 C C . ARG A 1 166 ? -27.681 15.539 42.777 1.00 92.94 166 ARG A C 1
ATOM 1401 O O . ARG A 1 166 ? -28.034 16.534 43.409 1.00 92.94 166 ARG A O 1
ATOM 1408 N N . LEU A 1 167 ? -27.977 15.382 41.486 1.00 93.50 167 LEU A N 1
ATOM 1409 C CA . LEU A 1 167 ? -28.795 16.346 40.755 1.00 93.50 167 LEU A CA 1
ATOM 1410 C C . LEU A 1 167 ? -30.219 16.416 41.326 1.00 93.50 167 LEU A C 1
ATOM 1412 O O . LEU A 1 167 ? -30.782 17.506 41.424 1.00 93.50 167 LEU A O 1
ATOM 1416 N N . ASN A 1 168 ? -30.801 15.279 41.713 1.00 94.50 168 ASN A N 1
ATOM 1417 C CA . ASN A 1 168 ? -32.122 15.228 42.335 1.00 94.50 168 ASN A CA 1
ATOM 1418 C C . ASN A 1 168 ? -32.137 15.938 43.703 1.00 94.50 168 ASN A C 1
ATOM 1420 O O . ASN A 1 168 ? -33.039 16.730 43.974 1.00 94.50 168 ASN A O 1
ATOM 1424 N N . GLU A 1 169 ? -31.113 15.738 44.535 1.00 94.31 169 GLU A N 1
ATOM 1425 C CA . GLU A 1 169 ? -30.954 16.464 45.806 1.00 94.31 169 GLU A CA 1
ATOM 1426 C C . GLU A 1 169 ? -30.788 17.982 45.596 1.00 94.31 169 GLU A C 1
ATOM 1428 O O . GLU A 1 169 ? -31.389 18.794 46.309 1.00 94.31 169 GLU A O 1
ATOM 1433 N N . ALA A 1 170 ? -30.033 18.389 44.571 1.00 92.50 170 ALA A N 1
ATOM 1434 C CA . ALA A 1 170 ? -29.879 19.794 44.192 1.00 92.50 170 ALA A CA 1
ATOM 1435 C C . ALA A 1 170 ? -31.209 20.425 43.755 1.00 92.50 170 ALA A C 1
ATOM 1437 O O . ALA A 1 170 ? -31.541 21.541 44.152 1.00 92.50 170 ALA A O 1
ATOM 1438 N N . LEU A 1 171 ? -31.998 19.688 42.966 1.00 91.88 171 LEU A N 1
ATOM 1439 C CA . LEU A 1 171 ? -33.324 20.112 42.515 1.00 91.88 171 LEU A CA 1
ATOM 1440 C C . LEU A 1 171 ? -34.289 20.306 43.689 1.00 91.88 171 LEU A C 1
ATOM 1442 O O . LEU A 1 171 ? -35.072 21.254 43.681 1.00 91.88 171 LEU A O 1
ATOM 1446 N N . GLN A 1 172 ? -34.224 19.437 44.700 1.00 93.56 172 GLN A N 1
ATOM 1447 C CA . GLN A 1 172 ? -35.060 19.538 45.901 1.00 93.56 172 GLN A CA 1
ATOM 1448 C C . GLN A 1 172 ? -34.641 20.692 46.818 1.00 93.56 172 GLN A C 1
ATOM 1450 O O . GLN A 1 172 ? -35.498 21.342 47.415 1.00 93.56 172 GLN A O 1
ATOM 1455 N N . SER A 1 173 ? -33.339 20.960 46.926 1.00 93.12 173 SER A N 1
ATOM 1456 C CA . SER A 1 173 ? -32.792 22.041 47.757 1.00 93.12 173 SER A CA 1
ATOM 1457 C C . SER A 1 173 ? -32.775 23.412 47.066 1.00 93.12 173 SER A C 1
ATOM 1459 O O . SER A 1 173 ? -32.594 24.429 47.735 1.00 93.12 173 SER A O 1
ATOM 1461 N N . GLY A 1 174 ? -32.998 23.463 45.748 1.00 91.94 174 GLY A N 1
ATOM 1462 C CA . GLY A 1 174 ? -32.976 24.695 44.956 1.00 91.94 174 GLY A CA 1
ATOM 1463 C C . GLY A 1 174 ? -31.570 25.261 44.728 1.00 91.94 174 GLY A C 1
ATOM 1464 O O . GLY A 1 174 ? -31.439 26.433 44.367 1.00 91.94 174 GLY A O 1
ATOM 1465 N N . ASP A 1 175 ? -30.523 24.459 44.939 1.00 93.00 175 ASP A N 1
ATOM 1466 C CA . ASP A 1 175 ? -29.133 24.873 44.748 1.00 93.00 175 ASP A CA 1
ATOM 1467 C C . ASP A 1 175 ? -28.770 24.902 43.256 1.00 93.00 175 ASP A C 1
ATOM 1469 O O . ASP A 1 175 ? -28.373 23.908 42.642 1.00 93.00 175 ASP A O 1
ATOM 1473 N N . THR A 1 176 ? -28.898 26.086 42.663 1.00 90.62 176 THR A N 1
ATOM 1474 C CA . THR A 1 176 ? -28.636 26.315 41.239 1.00 90.62 176 THR A CA 1
ATOM 1475 C C . THR A 1 176 ? -27.174 26.101 40.846 1.00 90.62 176 THR A C 1
ATOM 1477 O O . THR A 1 176 ? -26.908 25.747 39.696 1.00 90.62 176 THR A O 1
ATOM 1480 N N . ALA A 1 177 ? -26.226 26.267 41.774 1.00 91.19 177 ALA A N 1
ATOM 1481 C CA . ALA A 1 177 ? -24.810 26.044 41.502 1.00 91.19 177 ALA A CA 1
ATOM 1482 C C . ALA A 1 177 ? -24.496 24.545 41.433 1.00 91.19 177 ALA A C 1
ATOM 1484 O O . ALA A 1 177 ? -23.807 24.101 40.508 1.00 91.19 177 ALA A O 1
ATOM 1485 N N . LEU A 1 178 ? -25.046 23.757 42.364 1.00 89.44 178 LEU A N 1
ATOM 1486 C CA . LEU A 1 178 ? -24.893 22.302 42.357 1.00 89.44 178 LEU A CA 1
ATOM 1487 C C . LEU A 1 178 ? -25.575 21.678 41.127 1.00 89.44 178 LEU A C 1
ATOM 1489 O O . LEU A 1 178 ? -24.997 20.812 40.472 1.00 89.44 178 LEU A O 1
ATOM 1493 N N . MET A 1 179 ? -26.761 22.174 40.753 1.00 90.25 179 MET A N 1
ATOM 1494 C CA . MET A 1 179 ? -27.493 21.708 39.569 1.00 90.25 179 MET A CA 1
ATOM 1495 C C . MET A 1 179 ? -26.679 21.833 38.274 1.00 90.25 179 MET A C 1
ATOM 1497 O O . MET A 1 179 ? -26.624 20.887 37.484 1.00 90.25 179 MET A O 1
ATOM 1501 N N . GLU A 1 180 ? -26.045 22.984 38.035 1.00 93.06 180 GLU A N 1
ATOM 1502 C CA . GLU A 1 180 ? -25.243 23.182 36.823 1.00 93.06 180 GLU A CA 1
ATOM 1503 C C . GLU A 1 180 ? -23.945 22.365 36.843 1.00 93.06 180 GLU A C 1
ATOM 1505 O O . GLU A 1 180 ? -23.564 21.791 35.819 1.00 93.06 180 GLU A O 1
ATOM 1510 N N . ALA A 1 181 ? -23.306 22.208 38.007 1.00 92.62 181 ALA A N 1
ATOM 1511 C CA . ALA A 1 181 ? -22.140 21.335 38.143 1.00 92.62 181 ALA A CA 1
ATOM 1512 C C . ALA A 1 181 ? -22.469 19.874 37.773 1.00 92.62 181 ALA A C 1
ATOM 1514 O O . ALA A 1 181 ? -21.747 19.261 36.977 1.00 92.62 181 ALA A O 1
ATOM 1515 N N . CYS A 1 182 ? -23.590 19.343 38.275 1.00 92.94 182 CYS A N 1
ATOM 1516 C CA . CYS A 1 182 ? -24.030 17.982 37.968 1.00 92.94 182 CYS A CA 1
ATOM 1517 C C . CYS A 1 182 ? -24.360 17.805 36.479 1.00 92.94 182 CYS A C 1
ATOM 1519 O O . CYS A 1 182 ? -23.963 16.814 35.864 1.00 92.94 182 CYS A O 1
ATOM 1521 N N . ARG A 1 183 ? -25.012 18.791 35.847 1.00 92.25 183 ARG A N 1
ATOM 1522 C CA . ARG A 1 183 ? -25.324 18.755 34.405 1.00 92.25 183 ARG A CA 1
ATOM 1523 C C . ARG A 1 183 ? -24.077 18.702 33.528 1.00 92.25 183 ARG A C 1
ATOM 1525 O O . ARG A 1 183 ? -24.029 17.915 32.580 1.00 92.25 183 ARG A O 1
ATOM 1532 N N . VAL A 1 184 ? -23.056 19.500 33.845 1.00 95.12 184 VAL A N 1
ATOM 1533 C CA . VAL A 1 184 ? -21.779 19.487 33.112 1.00 95.12 184 VAL A CA 1
ATOM 1534 C C . VAL A 1 184 ? -21.106 18.120 33.225 1.00 95.12 184 VAL A C 1
ATOM 1536 O O . VAL A 1 184 ? -20.620 17.581 32.224 1.00 95.12 184 VAL A O 1
ATOM 1539 N N . LYS A 1 185 ? -21.110 17.533 34.425 1.00 93.25 185 LYS A N 1
ATOM 1540 C CA . LYS A 1 185 ? -20.496 16.228 34.675 1.00 93.25 185 LYS A CA 1
ATOM 1541 C C . LYS A 1 185 ? -21.245 15.090 33.974 1.00 93.25 185 LYS A C 1
ATOM 1543 O O . LYS A 1 185 ? -20.606 14.293 33.286 1.00 93.25 185 LYS A O 1
ATOM 1548 N N . LEU A 1 186 ? -22.579 15.083 34.014 1.00 94.94 186 LEU A N 1
ATOM 1549 C CA . LEU A 1 186 ? -23.421 14.134 33.271 1.00 94.94 186 LEU A CA 1
ATOM 1550 C C . LEU A 1 186 ? -23.203 14.217 31.752 1.00 94.94 186 LEU A C 1
ATOM 1552 O 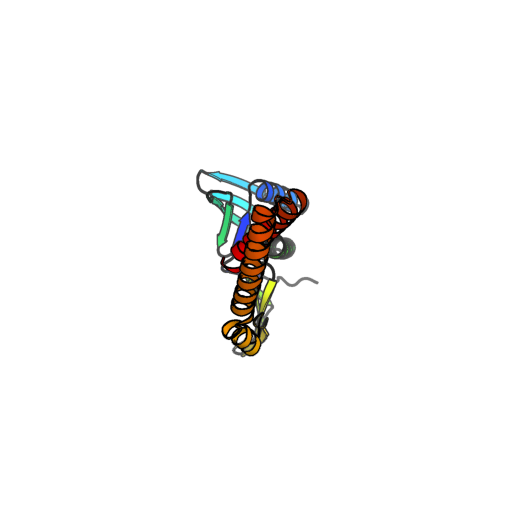O . LEU A 1 186 ? -23.096 13.189 31.083 1.00 94.94 186 LEU A O 1
ATOM 1556 N N . ALA A 1 187 ? -23.051 15.422 31.192 1.00 94.12 187 ALA A N 1
ATOM 1557 C CA . ALA A 1 187 ? -22.732 15.597 29.773 1.00 94.12 187 ALA A CA 1
ATOM 1558 C C . ALA A 1 187 ? -21.329 15.072 29.399 1.00 94.12 187 ALA A C 1
ATOM 1560 O O . ALA A 1 187 ? -21.078 14.700 28.247 1.00 94.12 187 ALA A O 1
ATOM 1561 N N . GLY A 1 188 ? -20.387 15.064 30.347 1.00 93.94 188 GLY A N 1
ATOM 1562 C CA . GLY A 1 188 ? -19.086 14.411 30.201 1.00 93.94 188 GLY A CA 1
ATOM 1563 C C . GLY A 1 188 ? -19.214 12.888 30.185 1.00 93.94 188 GLY A C 1
ATOM 1564 O O . GLY A 1 188 ? -18.777 12.250 29.227 1.00 93.94 188 GLY A O 1
ATOM 1565 N N . LEU A 1 189 ? -19.884 12.331 31.196 1.00 93.12 189 LEU A N 1
ATOM 1566 C CA . LEU A 1 189 ? -20.099 10.888 31.347 1.00 93.12 189 LEU A CA 1
ATOM 1567 C C . LEU A 1 189 ? -20.871 10.289 30.164 1.00 93.12 189 LEU A C 1
ATOM 1569 O O . LEU A 1 189 ? -20.473 9.260 29.626 1.00 93.12 189 LEU A O 1
ATOM 1573 N N . SER A 1 190 ? -21.912 10.973 29.685 1.00 91.31 190 SER A N 1
ATOM 1574 C CA . SER A 1 190 ? -22.695 10.535 28.523 1.00 91.31 190 SER A CA 1
ATOM 1575 C C . SER A 1 190 ? -21.857 10.475 27.238 1.00 91.31 190 SER A C 1
ATOM 1577 O O . SER A 1 190 ? -21.975 9.532 26.456 1.00 91.31 190 SER A O 1
ATOM 1579 N N . ARG A 1 191 ? -20.948 11.437 27.022 1.00 91.81 191 ARG A N 1
ATOM 1580 C CA . ARG A 1 191 ? -20.018 11.400 25.879 1.00 91.81 191 ARG A CA 1
ATOM 1581 C C . ARG A 1 191 ? -19.007 10.264 25.983 1.00 91.81 191 ARG A C 1
ATOM 1583 O O . ARG A 1 191 ? -18.623 9.714 24.955 1.00 91.81 191 ARG A O 1
ATOM 1590 N N . GLU A 1 192 ? -18.551 9.942 27.190 1.00 89.19 192 GLU A N 1
ATOM 1591 C CA . GLU A 1 192 ? -17.617 8.837 27.403 1.00 89.19 192 GLU A CA 1
ATOM 1592 C C . GLU A 1 192 ? -18.300 7.479 27.204 1.00 89.19 192 GLU A C 1
ATOM 1594 O O . GLU A 1 192 ? -17.758 6.646 26.484 1.00 89.19 192 GLU A O 1
ATOM 1599 N N . LEU A 1 193 ? -19.514 7.291 27.734 1.00 90.31 193 LEU A N 1
ATOM 1600 C CA . LEU A 1 193 ? -20.322 6.088 27.501 1.00 90.31 193 LEU A CA 1
ATOM 1601 C C . LEU A 1 193 ? -20.592 5.860 26.009 1.00 90.31 193 LEU A C 1
ATOM 1603 O O . LEU A 1 193 ? -20.322 4.775 25.506 1.00 90.31 193 LEU A O 1
ATOM 1607 N N . ASN A 1 194 ? -20.991 6.903 25.275 1.00 89.00 194 ASN A N 1
ATOM 1608 C CA . ASN A 1 194 ? -21.189 6.813 23.824 1.00 89.00 194 ASN A CA 1
ATOM 1609 C C . ASN A 1 194 ? -19.916 6.428 23.052 1.00 89.00 194 ASN A C 1
ATOM 1611 O O . ASN A 1 194 ? -20.016 5.908 21.952 1.00 89.00 194 ASN A O 1
ATOM 1615 N N . ARG A 1 195 ? -18.718 6.695 23.586 1.00 87.38 195 ARG A N 1
ATOM 1616 C CA . ARG A 1 195 ? -17.455 6.273 22.958 1.00 87.38 195 ARG A CA 1
ATOM 1617 C C . ARG A 1 195 ? -17.076 4.837 23.314 1.00 87.38 195 ARG A C 1
ATOM 1619 O O . ARG A 1 195 ? -16.320 4.217 22.588 1.00 87.38 195 ARG A O 1
ATOM 1626 N N . LEU A 1 196 ? -17.519 4.349 24.468 1.00 85.25 196 LEU A N 1
ATOM 1627 C CA . LEU A 1 196 ? -17.225 2.992 24.927 1.00 85.25 196 LEU A CA 1
ATOM 1628 C C . LEU A 1 196 ? -18.190 1.962 24.324 1.00 85.25 196 LEU A C 1
ATOM 1630 O O . LEU A 1 196 ? -17.814 0.805 24.183 1.00 85.25 196 LEU A O 1
ATOM 1634 N N . GLU A 1 197 ? -19.412 2.374 23.977 1.00 77.62 197 GLU A N 1
ATOM 1635 C CA . GLU A 1 197 ? -20.433 1.509 23.368 1.00 77.62 197 GLU A CA 1
ATOM 1636 C C . GLU A 1 197 ? -20.326 1.398 21.829 1.00 77.62 197 GLU A C 1
ATOM 1638 O O . GLU A 1 197 ? -21.008 0.549 21.253 1.00 77.62 197 GLU A O 1
ATOM 1643 N N . TRP A 1 198 ? -19.484 2.213 21.170 1.00 52.31 198 TRP A N 1
ATOM 1644 C CA . TRP A 1 198 ? -19.335 2.291 19.705 1.00 52.31 198 TRP A CA 1
ATOM 1645 C C . TRP A 1 198 ? -17.893 2.121 19.223 1.00 52.31 198 TRP A C 1
ATOM 1647 O O . TRP A 1 198 ? -17.001 2.819 19.755 1.00 52.31 198 TRP A O 1
#

Foldseek 3Di:
DDDQWKKKKFFKKFFDAPVRVVVVVVVLVVVPWDWDWDDDPFWTWIWTDDPPDTWIFIWGDDPGHTIGGGMTIDRRPVVVVVVLVRCQVRQIWTWMWIDDDQKIWTFTGGGSHGQWIWIDGPPDIDTPDHHDPPDDPVRVVCVVPDCPLVVVLVVLVVVLVVLVVQLVVCVVVVPPVSNVVSVVVNVVSVVVNVVSVD